Protein AF-A0A1A8PXM2-F1 (afdb_monomer_lite)

Secondary structure (DSSP, 8-state):
-EEETTEEEEEEEE----HHHHHHHHHTT---PPPPSS-TTTEEEEEEE-S--S-SSSSSS--GGGS-TT-SEEEE-S--S-EEEEEEPTTT--EEEE---SS--S-SGGGGSPPEEEEEEEETTEEEEEEEE-SSSPPEEEEEEEGGGGTTT--TTSTTHHHHHHHHHHHHHHHHHHHHHHHHHT-TTS-SS-EEEEEEE-TTTPPPP-HHHHHHTTTTT-S-GGGSEEEE-PPP------------GGGGSPP---------

Sequence (264 aa):
LMQKGSTKLALYGLGSIPDERLYRMFVNKQVTMLRPKEDQDGWFNLFAIHQNRSKHGPTNYIPEQFLDDFLDLVVWGHEHECLITPARNEQQLFYVTQPGSSVATSLSPGEATKKHIGLLKVKGRKMNMQKIPLKTVRQFFIQDVVLADYEDLFTPETPQVTKKMEDLCYAKVIEMLEEAEKERIGCPLTPEKPLVRLRVDYSGGFETFNTSRFSQKFVDCVANPKDIIHFLRKREYKDDIKDEVTIDYGKLIKPTAVGGLRVE

Foldseek 3Di:
DDDDDQAAEDEAEDDDDQQLVVLVCLLVVVDDDDADPPPRVQYAYEYEYAAAPDPPDPRRTDDPLSDALSHAEYEYENAQQAQQAWDADPPSRHTYGHQHDLEQPDLDPSNQHFHWDWDWDDDRRDIDIDTGTDQQYAHEEEDEAEVVVVVVPDAQPDVPVQVVVLVVLLVVQVVVLVVSVVVCVVRVNHDQAHHAAYEYAQPRNHDHDDLLVSLVVCVPRHPCSSHRYHYDYDDPDPPDDPPPPVPPCVVSDDDPPPPDDDDD

Radius of gyration: 24.58 Å; chains: 1; bounding box: 62×52×69 Å

pLDDT: mean 88.68, std 17.74, range [31.11, 98.56]

Structure (mmCIF, N/CA/C/O backbone):
data_AF-A0A1A8PXM2-F1
#
_entry.id   AF-A0A1A8PXM2-F1
#
loop_
_atom_site.group_PDB
_atom_site.id
_atom_site.type_symbol
_atom_site.label_atom_id
_atom_site.label_alt_id
_atom_site.label_comp_id
_atom_site.label_asym_id
_atom_site.label_entity_id
_atom_site.label_seq_id
_atom_site.pdbx_PDB_ins_code
_atom_site.Cartn_x
_atom_site.Cartn_y
_atom_site.Cartn_z
_atom_site.occupancy
_atom_site.B_iso_or_equiv
_atom_site.auth_seq_id
_atom_site.auth_comp_id
_atom_site.auth_asym_id
_atom_site.auth_atom_id
_atom_site.pdbx_PDB_model_num
ATOM 1 N N . LEU A 1 1 ? -20.592 -3.949 20.916 1.00 94.94 1 LEU A N 1
ATOM 2 C CA . LEU A 1 1 ? -19.817 -4.132 22.166 1.00 94.94 1 LEU A CA 1
ATOM 3 C C . LEU A 1 1 ? -19.497 -5.608 22.319 1.00 94.94 1 LEU A C 1
ATOM 5 O O . LEU A 1 1 ? -20.374 -6.420 22.055 1.00 94.94 1 LEU A O 1
ATOM 9 N N . MET A 1 2 ? -18.263 -5.955 22.675 1.00 96.50 2 MET A N 1
ATOM 10 C CA . MET A 1 2 ? -17.812 -7.344 22.808 1.00 96.50 2 MET A CA 1
ATOM 11 C C . MET A 1 2 ? -17.072 -7.530 24.132 1.00 96.50 2 MET A C 1
ATOM 13 O O . MET A 1 2 ? -16.383 -6.618 24.587 1.00 96.50 2 MET A O 1
ATOM 17 N N . GLN A 1 3 ? -17.181 -8.711 24.737 1.00 96.75 3 GLN A N 1
ATOM 18 C CA . GLN A 1 3 ? -16.478 -9.042 25.974 1.00 96.75 3 GLN A CA 1
ATOM 19 C C . GLN A 1 3 ? -15.927 -10.466 25.914 1.00 96.75 3 GLN A C 1
ATOM 21 O O . GLN A 1 3 ? -16.602 -11.389 25.462 1.00 96.75 3 GLN A O 1
ATOM 26 N N . LYS A 1 4 ? -14.695 -10.645 26.397 1.00 97.75 4 LYS A N 1
ATOM 27 C CA . LYS A 1 4 ? -14.068 -11.956 26.590 1.00 97.75 4 LYS A CA 1
ATOM 28 C C . LYS A 1 4 ? -13.353 -11.978 27.939 1.00 97.75 4 LYS A C 1
ATOM 30 O O . LYS A 1 4 ? -12.367 -11.267 28.139 1.00 97.75 4 LYS A O 1
ATOM 35 N N . GLY A 1 5 ? -13.852 -12.794 28.869 1.00 96.69 5 GLY A N 1
ATOM 36 C CA . GLY A 1 5 ? -13.407 -12.758 30.264 1.00 96.69 5 GLY A CA 1
ATOM 37 C C . GLY A 1 5 ? -13.615 -11.363 30.864 1.00 96.69 5 GLY A C 1
ATOM 38 O O . GLY A 1 5 ? -14.699 -10.792 30.755 1.00 96.69 5 GLY A O 1
ATOM 39 N N . SER A 1 6 ? -12.561 -10.788 31.442 1.00 95.62 6 SER A N 1
ATOM 40 C CA . SER A 1 6 ? -12.569 -9.419 31.978 1.00 95.62 6 SER A CA 1
ATOM 41 C C . SER A 1 6 ? -12.268 -8.327 30.942 1.00 95.62 6 SER A C 1
ATOM 43 O O . SER A 1 6 ? -12.317 -7.148 31.272 1.00 95.62 6 SER A O 1
ATOM 45 N N . THR A 1 7 ? -11.929 -8.683 29.697 1.00 97.50 7 THR A N 1
ATOM 46 C CA . THR A 1 7 ? -11.582 -7.704 28.654 1.00 97.50 7 THR A CA 1
ATOM 47 C C . THR A 1 7 ? -12.825 -7.271 27.887 1.00 97.50 7 THR A C 1
ATOM 49 O O . THR A 1 7 ? -13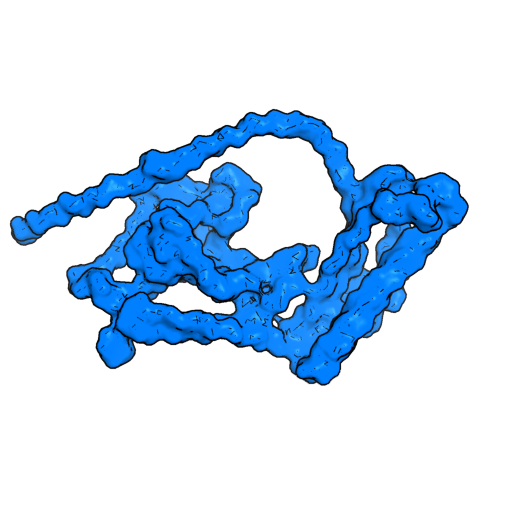.554 -8.119 27.367 1.00 97.50 7 THR A O 1
ATOM 52 N N . LYS A 1 8 ? -13.032 -5.955 27.785 1.00 97.62 8 LYS A N 1
ATOM 53 C CA . LYS A 1 8 ? -14.147 -5.317 27.080 1.00 97.62 8 LYS A CA 1
ATOM 54 C C . LYS A 1 8 ? -13.629 -4.565 25.852 1.00 97.62 8 LYS A C 1
ATOM 56 O O . LYS A 1 8 ? -12.639 -3.844 25.943 1.00 97.62 8 LYS A O 1
ATOM 61 N N . LEU A 1 9 ? -14.292 -4.726 24.710 1.00 97.88 9 LEU A N 1
ATOM 62 C CA . LEU A 1 9 ? -13.924 -4.100 23.438 1.00 97.88 9 LEU A CA 1
ATOM 63 C C . LEU A 1 9 ? -15.128 -3.374 22.824 1.00 97.88 9 LEU A C 1
ATOM 65 O O . LEU A 1 9 ? -16.186 -3.969 22.580 1.00 97.88 9 LEU A O 1
ATOM 69 N N . ALA A 1 10 ? -14.960 -2.077 22.580 1.00 97.94 10 ALA A N 1
ATOM 70 C CA . ALA A 1 10 ? -15.916 -1.234 21.882 1.00 97.94 10 ALA A CA 1
ATOM 71 C C . ALA A 1 10 ? -15.448 -1.078 20.434 1.00 97.94 10 ALA A C 1
ATOM 73 O O . ALA A 1 10 ? -14.444 -0.425 20.160 1.00 97.94 10 ALA A O 1
ATOM 74 N N . LEU A 1 11 ? -16.144 -1.759 19.522 1.00 98.00 11 LEU A N 1
ATOM 75 C CA . LEU A 1 11 ? -15.857 -1.721 18.093 1.00 98.00 11 LEU A CA 1
ATOM 76 C C . LEU A 1 11 ? -16.711 -0.639 17.441 1.00 98.00 11 LEU A C 1
ATOM 78 O O . LEU A 1 11 ? -17.939 -0.741 17.437 1.00 98.00 11 LEU A O 1
ATOM 82 N N . TYR A 1 12 ? -16.040 0.348 16.871 1.00 98.25 12 TYR A N 1
ATOM 83 C CA . TYR A 1 12 ? -16.609 1.402 16.049 1.00 98.25 12 TYR A CA 1
ATOM 84 C C . TYR A 1 12 ? -16.265 1.119 14.589 1.00 98.25 12 TYR A C 1
ATOM 86 O O . TYR A 1 12 ? -15.185 0.610 14.278 1.00 98.25 12 TYR A O 1
ATOM 94 N N . GLY A 1 13 ? -17.170 1.466 13.682 1.00 97.62 13 GLY A N 1
ATOM 95 C CA . GLY A 1 13 ? -16.966 1.269 12.254 1.00 97.62 13 GLY A CA 1
ATOM 96 C C . GLY A 1 13 ? -17.544 2.424 11.458 1.00 97.62 13 GLY A C 1
ATOM 97 O O . GLY A 1 13 ? -18.650 2.881 11.744 1.00 97.62 13 GLY A O 1
ATOM 98 N N . LEU A 1 14 ? -16.798 2.871 10.454 1.00 96.94 14 LEU A N 1
ATOM 99 C CA . LEU A 1 14 ? -17.261 3.812 9.446 1.00 96.94 14 LEU A CA 1
ATOM 100 C C . LEU A 1 14 ? -17.017 3.197 8.069 1.00 96.94 14 LEU A C 1
ATOM 102 O O . LEU A 1 14 ? -15.873 3.016 7.648 1.00 96.94 14 LEU A O 1
ATOM 106 N N . GLY A 1 15 ? -18.111 2.854 7.386 1.00 96.19 15 GLY A N 1
ATOM 107 C CA . GLY A 1 15 ? -18.055 2.419 5.993 1.00 96.19 15 GLY A CA 1
ATOM 108 C C . GLY A 1 15 ? -17.491 3.512 5.084 1.00 96.19 15 GLY A C 1
ATOM 109 O O . GLY A 1 15 ? -17.361 4.668 5.489 1.00 96.19 15 GLY A O 1
ATOM 110 N N . SER A 1 16 ? -17.164 3.153 3.843 1.00 96.38 16 SER A N 1
ATOM 111 C CA . SER A 1 16 ? -16.702 4.150 2.879 1.00 96.38 16 SER A CA 1
ATOM 112 C C . SER A 1 16 ? -17.800 5.186 2.604 1.00 96.38 16 SER A C 1
ATOM 114 O O . SER A 1 16 ? -18.972 4.868 2.404 1.00 96.38 16 SER A O 1
ATOM 116 N N . ILE A 1 17 ? -17.387 6.443 2.637 1.00 96.81 17 ILE A N 1
ATOM 117 C CA . ILE A 1 17 ? -18.146 7.664 2.371 1.00 96.81 17 ILE A CA 1
ATOM 118 C C . ILE A 1 17 ? -17.226 8.507 1.485 1.00 96.81 17 ILE A C 1
ATOM 120 O O . ILE A 1 17 ? -16.026 8.486 1.739 1.00 96.81 17 ILE A O 1
ATOM 124 N N . PRO A 1 18 ? -17.735 9.253 0.491 1.00 96.81 18 PRO A N 1
ATOM 125 C CA . PRO A 1 18 ? -16.900 10.177 -0.273 1.00 96.81 18 PRO A CA 1
ATOM 126 C C . PRO A 1 18 ? -16.122 11.129 0.649 1.00 96.81 18 PRO A C 1
ATOM 128 O O . PRO A 1 18 ? -16.739 11.815 1.473 1.00 96.81 18 PRO A O 1
ATOM 131 N N . ASP A 1 19 ? -14.797 11.184 0.502 1.00 96.06 19 ASP A N 1
ATOM 132 C CA . ASP A 1 19 ? -13.900 11.839 1.461 1.00 96.06 19 ASP A CA 1
ATOM 133 C C . ASP A 1 19 ? -14.242 13.318 1.660 1.00 96.06 19 ASP A C 1
ATOM 135 O O . ASP A 1 19 ? -14.388 13.771 2.792 1.00 96.06 19 ASP A O 1
ATOM 139 N N . GLU A 1 20 ? -14.506 14.058 0.577 1.00 94.94 20 GLU A N 1
ATOM 140 C CA . GLU A 1 20 ? -14.890 15.477 0.646 1.00 94.94 20 GLU A CA 1
ATOM 141 C C . GLU A 1 20 ? -16.149 15.710 1.494 1.00 94.94 20 GLU A C 1
ATOM 143 O O . GLU A 1 20 ? -16.259 16.689 2.242 1.00 94.94 20 GLU A O 1
ATOM 148 N N . ARG A 1 21 ? -17.119 14.790 1.404 1.00 96.06 21 ARG A N 1
ATOM 149 C CA . ARG A 1 21 ? -18.348 14.860 2.197 1.00 96.06 21 ARG A CA 1
ATOM 150 C C . ARG A 1 21 ? -18.037 14.626 3.668 1.00 96.06 21 ARG A C 1
ATOM 152 O O . ARG A 1 21 ? -18.544 15.373 4.505 1.00 96.06 21 ARG A O 1
ATOM 159 N N . LEU A 1 22 ? -17.249 13.598 3.973 1.00 96.50 22 LEU A N 1
ATOM 160 C CA . LEU A 1 22 ? -16.904 13.254 5.347 1.00 96.50 22 LEU A CA 1
ATOM 161 C C . LEU A 1 22 ? -16.025 14.336 5.989 1.00 96.50 22 LEU A C 1
ATOM 163 O O . LEU A 1 22 ? -16.301 14.746 7.115 1.00 96.50 22 LEU A O 1
ATOM 167 N N . TYR A 1 23 ? -15.055 14.876 5.251 1.00 95.88 23 TYR A N 1
ATOM 168 C CA . TYR A 1 23 ? -14.234 16.012 5.666 1.00 95.88 23 TYR A CA 1
ATOM 169 C C . TYR A 1 23 ? -15.111 17.195 6.086 1.00 95.88 23 TYR A C 1
ATOM 171 O O . TYR A 1 23 ? -14.989 17.709 7.198 1.00 95.88 23 TYR A O 1
ATOM 179 N N . ARG A 1 24 ? -16.077 17.579 5.238 1.00 96.06 24 ARG A N 1
ATOM 180 C CA . ARG A 1 24 ? -17.027 18.657 5.549 1.00 96.06 24 ARG A CA 1
ATOM 181 C C . ARG A 1 24 ? -17.877 18.349 6.784 1.00 96.06 24 ARG A C 1
ATOM 183 O O . ARG A 1 24 ? -18.139 19.252 7.573 1.00 96.06 24 ARG A O 1
ATOM 190 N N . MET A 1 25 ? -18.308 17.101 6.971 1.00 96.06 25 MET A N 1
ATOM 191 C CA . MET A 1 25 ? -19.070 16.703 8.160 1.00 96.06 25 MET A CA 1
ATOM 192 C C . MET A 1 25 ? -18.240 16.827 9.446 1.00 96.06 25 MET A C 1
ATOM 194 O O . MET A 1 25 ? -18.777 17.273 10.460 1.00 96.06 25 MET A O 1
ATOM 198 N N . PHE A 1 26 ? -16.948 16.485 9.412 1.00 95.19 26 PHE A N 1
ATOM 199 C CA . PHE A 1 26 ? -16.043 16.690 10.546 1.00 95.19 26 PHE A CA 1
ATOM 200 C C . PHE A 1 26 ? -15.844 18.176 10.855 1.00 95.19 26 PHE A C 1
ATOM 202 O O . PHE A 1 26 ? -16.040 18.587 11.999 1.00 95.19 26 PHE A O 1
ATOM 209 N N . VAL A 1 27 ? -15.551 18.996 9.837 1.00 94.44 27 VAL A N 1
ATOM 210 C CA . VAL A 1 27 ? -15.393 20.456 9.991 1.00 94.44 27 VAL A CA 1
ATOM 211 C C . VAL A 1 27 ? -16.658 21.095 10.574 1.00 94.44 27 VAL A C 1
ATOM 213 O O . VAL A 1 27 ? -16.581 21.899 11.501 1.00 94.44 27 VAL A O 1
ATOM 216 N N . ASN A 1 28 ? -17.834 20.677 10.099 1.00 95.50 28 ASN A N 1
ATOM 217 C CA . ASN A 1 28 ? -19.128 21.171 10.574 1.00 95.50 28 ASN A CA 1
ATOM 218 C C . ASN A 1 28 ? -19.582 20.547 11.909 1.00 95.50 28 ASN A C 1
ATOM 220 O O . ASN A 1 28 ? -20.711 20.794 12.334 1.00 95.50 28 ASN A O 1
ATOM 224 N N . LYS A 1 29 ? -18.746 19.728 12.566 1.00 92.88 29 LYS A N 1
ATOM 225 C CA . LYS A 1 29 ? -19.049 19.043 13.838 1.00 92.88 29 LYS A CA 1
ATOM 226 C C . LYS A 1 29 ? -20.317 18.176 13.792 1.00 92.88 29 LYS A C 1
ATOM 228 O O . LYS A 1 29 ? -21.022 18.032 14.786 1.00 92.88 29 LYS A O 1
ATOM 233 N N . GLN A 1 30 ? -20.597 17.580 12.635 1.00 94.69 30 GLN A N 1
ATOM 234 C CA . GLN A 1 30 ? -21.751 16.701 12.405 1.00 94.69 30 GLN A CA 1
ATOM 235 C C . GLN A 1 30 ? -21.442 15.221 12.670 1.00 94.69 30 GLN A C 1
ATOM 237 O O . GLN A 1 30 ? -22.331 14.380 12.558 1.00 94.69 30 GLN A O 1
ATOM 242 N N . VAL A 1 31 ? -20.190 14.892 13.000 1.00 94.75 31 VAL A N 1
ATOM 243 C CA . VAL A 1 31 ? -19.756 13.535 13.344 1.00 94.75 31 VAL A CA 1
ATOM 244 C C . VAL A 1 31 ? -19.567 13.443 14.854 1.00 94.75 31 VAL A C 1
ATOM 246 O O . VAL A 1 31 ? -18.773 14.181 15.437 1.00 94.75 31 VAL A O 1
ATOM 249 N N . THR A 1 32 ? -20.296 12.530 15.492 1.00 94.44 32 THR A N 1
ATOM 250 C CA . THR A 1 32 ? -20.188 12.249 16.927 1.00 94.44 32 THR A CA 1
ATOM 251 C C . THR A 1 32 ? -20.110 10.744 17.159 1.00 94.44 32 THR A C 1
ATOM 253 O O . THR A 1 32 ? -20.882 9.972 16.590 1.00 94.44 32 THR A O 1
ATOM 256 N N . MET A 1 33 ? -19.162 10.311 17.993 1.00 94.81 33 MET A N 1
ATOM 257 C CA . MET A 1 33 ? -19.027 8.908 18.379 1.00 94.81 33 MET A CA 1
ATOM 258 C C . MET A 1 33 ? -19.738 8.665 19.714 1.00 94.81 33 MET A C 1
ATOM 260 O O . MET A 1 33 ? -19.392 9.252 20.738 1.00 94.81 33 MET A O 1
ATOM 264 N N . LEU A 1 34 ? -20.757 7.802 19.709 1.00 94.50 34 LEU A N 1
ATOM 265 C CA . LEU A 1 34 ? -21.505 7.453 20.918 1.00 94.50 34 LEU A CA 1
ATOM 266 C C . LEU A 1 34 ? -20.702 6.473 21.776 1.00 94.50 34 LEU A C 1
ATOM 268 O O . LEU A 1 34 ? -20.439 5.349 21.352 1.00 94.50 34 LEU A O 1
ATOM 272 N N . ARG A 1 35 ? -20.353 6.876 22.999 1.00 94.38 35 ARG A N 1
ATOM 273 C CA . ARG A 1 35 ? -19.635 6.021 23.954 1.00 94.38 35 ARG A CA 1
ATOM 274 C C . ARG A 1 35 ? -20.603 5.121 24.739 1.00 94.38 35 ARG A C 1
ATOM 276 O O . ARG A 1 35 ? -21.759 5.503 24.945 1.00 94.38 35 ARG A O 1
ATOM 283 N N . PRO A 1 36 ? -20.158 3.939 25.208 1.00 92.06 36 PRO A N 1
ATOM 284 C CA . PRO A 1 36 ? -20.938 3.106 26.120 1.00 92.06 36 PRO A CA 1
ATOM 285 C C . PRO A 1 36 ? -21.396 3.897 27.352 1.00 92.06 36 PRO A C 1
ATOM 287 O O . PRO A 1 36 ? -20.646 4.712 27.881 1.00 92.06 36 PRO A O 1
ATOM 290 N N . LYS A 1 37 ? -22.622 3.656 27.827 1.00 89.69 37 LYS A N 1
ATOM 291 C CA . LYS A 1 37 ? -23.141 4.340 29.026 1.00 89.69 37 LYS A CA 1
ATOM 292 C C . LYS A 1 37 ? -22.415 3.901 30.299 1.00 89.69 37 LYS A C 1
ATOM 294 O O . LYS A 1 37 ? -22.177 4.716 31.180 1.00 89.69 37 LYS A O 1
ATOM 299 N N . GLU A 1 38 ? -22.056 2.624 30.373 1.00 88.94 38 GLU A N 1
ATOM 300 C CA . GLU A 1 38 ? -21.428 2.006 31.539 1.00 88.94 38 GLU A CA 1
ATOM 301 C C . GLU A 1 38 ? -19.925 1.813 31.332 1.00 88.94 38 GLU A C 1
ATOM 303 O O . GLU A 1 38 ? -19.488 1.386 30.257 1.00 88.94 38 GLU A O 1
ATOM 308 N N . ASP A 1 39 ? -19.154 2.056 32.398 1.00 83.12 39 ASP A N 1
ATOM 309 C CA . ASP A 1 39 ? -17.723 1.737 32.490 1.00 83.12 39 ASP A CA 1
ATOM 310 C C . ASP A 1 39 ? -16.905 2.271 31.301 1.00 83.12 39 ASP A C 1
ATOM 312 O O . ASP A 1 39 ? -16.146 1.541 30.667 1.00 83.12 39 ASP A O 1
ATOM 316 N N . GLN A 1 40 ? -17.099 3.553 30.967 1.00 83.06 40 GLN A N 1
ATOM 317 C CA . GLN A 1 40 ? -16.517 4.202 29.784 1.00 83.06 40 GLN A CA 1
ATOM 318 C C . GLN A 1 40 ? -14.997 4.035 29.662 1.00 83.06 40 GLN A C 1
ATOM 320 O O . GLN A 1 40 ? -14.487 3.970 28.542 1.00 83.06 40 GLN A O 1
ATOM 325 N N . ASP A 1 41 ? -14.297 3.943 30.791 1.00 88.06 41 ASP A N 1
ATOM 326 C CA . ASP A 1 41 ? -12.840 3.828 30.855 1.00 88.06 41 ASP A CA 1
ATOM 327 C C . ASP A 1 41 ? -12.338 2.381 30.893 1.00 88.06 41 ASP A C 1
ATOM 329 O O . ASP A 1 41 ? -11.126 2.165 30.829 1.00 88.06 41 ASP A O 1
ATOM 333 N N . GLY A 1 42 ? -13.234 1.394 30.985 1.00 93.12 42 GLY A N 1
ATOM 334 C CA . GLY A 1 42 ? -12.914 -0.035 30.961 1.00 93.12 42 GLY A CA 1
ATOM 335 C C . GLY A 1 42 ? -12.875 -0.645 29.555 1.00 93.12 42 GLY A C 1
ATOM 336 O O . GLY A 1 42 ? -12.367 -1.755 29.377 1.00 93.12 42 GLY A O 1
ATOM 337 N N . TRP A 1 43 ? -13.385 0.066 28.545 1.00 97.06 43 TRP A N 1
ATOM 338 C CA . TRP A 1 43 ? -13.427 -0.400 27.157 1.00 97.06 43 TRP A CA 1
ATOM 339 C C . TRP A 1 43 ? -12.119 -0.116 26.419 1.00 97.06 43 TRP A C 1
ATOM 341 O O . TRP A 1 43 ? -11.592 0.991 26.480 1.00 97.06 43 TRP A O 1
ATOM 351 N N . PHE A 1 44 ? -11.632 -1.105 25.668 1.00 98.06 44 PHE A N 1
ATOM 352 C CA . PHE A 1 44 ? -10.681 -0.875 24.583 1.00 98.06 44 PHE A CA 1
ATOM 353 C C . PHE A 1 44 ? -11.442 -0.415 23.334 1.00 98.06 44 PHE A C 1
ATOM 355 O O . PHE A 1 44 ? -12.272 -1.164 22.804 1.00 98.06 44 PHE A O 1
ATOM 362 N N . ASN A 1 45 ? -11.178 0.803 22.876 1.00 98.12 45 ASN A N 1
ATOM 363 C CA . ASN A 1 45 ? -11.876 1.456 21.777 1.00 98.12 45 ASN A CA 1
ATOM 364 C C . ASN A 1 45 ? -11.125 1.216 20.464 1.00 98.12 45 ASN A C 1
ATOM 366 O O . ASN A 1 45 ? -10.068 1.801 20.216 1.00 98.12 45 ASN A O 1
ATOM 370 N N . LEU A 1 46 ? -11.683 0.345 19.622 1.00 98.38 46 LEU A N 1
ATOM 371 C CA . LEU A 1 46 ? -11.160 0.046 18.292 1.00 98.38 46 LEU A CA 1
ATOM 372 C C . LEU A 1 46 ? -12.056 0.697 17.247 1.00 98.38 46 LEU A C 1
ATOM 374 O O . LEU A 1 46 ? -13.255 0.424 17.219 1.00 98.38 46 LEU A O 1
ATOM 378 N N . PHE A 1 47 ? -11.478 1.494 16.357 1.00 98.56 47 PHE A N 1
ATOM 379 C CA . PHE A 1 47 ? -12.198 2.102 15.245 1.00 98.56 47 PHE A CA 1
ATOM 380 C C . PHE A 1 47 ? -11.692 1.580 13.904 1.00 98.56 47 PHE A C 1
ATOM 382 O O . PHE A 1 47 ? -10.494 1.595 13.651 1.00 98.56 47 PHE A O 1
ATOM 389 N N . ALA A 1 48 ? -12.592 1.117 13.040 1.00 98.44 48 ALA A N 1
ATOM 390 C CA . ALA A 1 48 ? -12.272 0.733 11.670 1.00 98.44 48 ALA A CA 1
ATOM 391 C C . ALA A 1 48 ? -12.837 1.765 10.684 1.00 98.44 48 ALA A C 1
ATOM 393 O O . ALA A 1 48 ? -14.039 2.042 10.701 1.00 98.44 48 ALA A O 1
ATOM 394 N N . ILE A 1 49 ? -11.980 2.307 9.817 1.00 98.19 49 ILE A N 1
ATOM 395 C CA . ILE A 1 49 ? -12.331 3.343 8.838 1.00 98.19 49 ILE A CA 1
ATOM 396 C C . ILE A 1 49 ? -11.781 3.000 7.451 1.00 98.19 49 ILE A C 1
ATOM 398 O O . ILE A 1 49 ? -10.697 2.432 7.318 1.00 98.19 49 ILE A O 1
ATOM 402 N N . HIS A 1 50 ? -12.530 3.350 6.406 1.00 98.00 50 HIS A N 1
ATOM 403 C CA . HIS A 1 50 ? -12.149 3.128 5.011 1.00 98.00 50 HIS A CA 1
ATOM 404 C C . HIS A 1 50 ? -12.234 4.446 4.220 1.00 98.00 50 HIS A C 1
ATOM 406 O O . HIS A 1 50 ? -13.249 4.719 3.579 1.00 98.00 50 HIS A O 1
ATOM 412 N N . GLN A 1 51 ? -11.195 5.281 4.344 1.00 97.12 51 GLN A N 1
ATOM 413 C CA . GLN A 1 51 ? -11.072 6.634 3.772 1.00 97.12 51 GLN A CA 1
ATOM 414 C C . GLN A 1 51 ? -9.634 6.904 3.308 1.00 97.12 51 GLN A C 1
ATOM 416 O O . GLN A 1 51 ? -8.714 6.273 3.833 1.00 97.12 51 GLN A O 1
ATOM 421 N N . ASN A 1 52 ? -9.424 7.877 2.423 1.00 96.50 52 ASN A N 1
ATOM 422 C CA . ASN A 1 52 ? -8.092 8.367 2.062 1.00 96.50 52 ASN A CA 1
ATOM 423 C C . ASN A 1 52 ? -7.354 8.880 3.309 1.00 96.50 52 ASN A C 1
ATOM 425 O O . ASN A 1 52 ? -7.874 9.699 4.076 1.00 96.50 52 ASN A O 1
ATOM 429 N N . ARG A 1 53 ? -6.128 8.396 3.511 1.00 94.75 53 ARG A N 1
ATOM 430 C CA . ARG A 1 53 ? -5.214 8.856 4.563 1.00 94.75 53 ARG A CA 1
ATOM 431 C C . ARG A 1 53 ? -4.219 9.868 4.010 1.00 94.75 53 ARG A C 1
ATOM 433 O O . ARG A 1 53 ? -3.930 10.864 4.672 1.00 94.75 53 ARG A O 1
ATOM 440 N N . SER A 1 54 ? -3.693 9.621 2.809 1.00 89.44 54 SER A N 1
ATOM 441 C CA . SER A 1 54 ? -2.776 10.540 2.134 1.00 89.44 54 SER A CA 1
ATOM 442 C C . SER A 1 54 ? -3.500 11.734 1.529 1.00 89.44 54 SER A C 1
ATOM 444 O O . SER A 1 54 ? -4.633 11.646 1.063 1.00 89.44 54 SER A O 1
ATOM 446 N N . LYS A 1 55 ? -2.810 12.875 1.496 1.00 89.12 55 LYS A N 1
ATOM 447 C CA . LYS A 1 55 ? -3.342 14.119 0.941 1.00 89.12 55 LYS A CA 1
ATOM 448 C C . LYS A 1 55 ? -3.396 14.046 -0.592 1.00 89.12 55 LYS A C 1
ATOM 450 O O . LYS A 1 55 ? -2.401 14.312 -1.257 1.00 89.12 55 LYS A O 1
ATOM 455 N N . HIS A 1 56 ? -4.570 13.745 -1.147 1.00 78.12 56 HIS A N 1
ATOM 456 C CA . HIS A 1 56 ? -4.834 13.796 -2.597 1.00 78.12 56 HIS A CA 1
ATOM 457 C C . HIS A 1 56 ? -5.424 15.135 -3.072 1.00 78.12 56 HIS A C 1
ATOM 459 O O . HIS A 1 56 ? -5.634 15.345 -4.263 1.00 78.12 56 HIS A O 1
ATOM 465 N N . GLY A 1 57 ? -5.691 16.049 -2.142 1.00 84.38 57 GLY A N 1
ATOM 466 C CA . GLY A 1 57 ? -6.222 17.387 -2.378 1.00 84.38 57 GLY A CA 1
ATOM 467 C C . GLY A 1 57 ? -6.436 18.110 -1.045 1.00 84.38 57 GLY A C 1
ATOM 468 O O . GLY A 1 57 ? -6.080 17.565 0.003 1.00 84.38 57 GLY A O 1
ATOM 469 N N . PRO A 1 58 ? -7.024 19.316 -1.038 1.00 84.50 58 PRO A N 1
ATOM 470 C CA . PRO A 1 58 ? -7.291 20.048 0.202 1.00 84.50 58 PRO A CA 1
ATOM 471 C C . PRO A 1 58 ? -8.246 19.309 1.153 1.00 84.50 58 PRO A C 1
ATOM 473 O O . PRO A 1 58 ? -8.049 19.349 2.362 1.00 84.50 58 PRO A O 1
ATOM 476 N N . THR A 1 59 ? -9.251 18.618 0.605 1.00 90.88 59 THR A N 1
ATOM 477 C CA . THR A 1 59 ? -10.332 17.959 1.365 1.00 90.88 59 THR A CA 1
ATOM 478 C C . THR A 1 59 ? -10.544 16.491 0.990 1.00 90.88 59 THR A C 1
ATOM 480 O O . THR A 1 59 ? -11.469 15.860 1.489 1.00 90.88 59 THR A O 1
ATOM 483 N N . ASN A 1 60 ? -9.721 15.942 0.092 1.00 93.44 60 ASN A N 1
ATOM 484 C CA . ASN A 1 60 ? -9.858 14.573 -0.415 1.00 93.44 60 ASN A CA 1
ATOM 485 C C . ASN A 1 60 ? -9.033 13.568 0.411 1.00 93.44 60 ASN A C 1
ATOM 487 O O . ASN A 1 60 ? -8.225 12.819 -0.132 1.00 93.44 60 ASN A O 1
ATOM 491 N N . TYR A 1 61 ? -9.150 13.662 1.735 1.00 95.62 61 TYR A N 1
ATOM 492 C CA . TYR A 1 61 ? -8.535 12.786 2.735 1.00 95.62 61 TYR A CA 1
ATOM 493 C C . TYR A 1 61 ? -9.112 13.101 4.111 1.00 95.62 61 TYR A C 1
ATOM 495 O O . TYR A 1 61 ? -9.700 14.165 4.293 1.00 95.62 61 TYR A O 1
ATOM 503 N N . ILE A 1 62 ? -8.915 12.225 5.093 1.00 96.31 62 ILE A N 1
ATOM 504 C CA . ILE A 1 62 ? -9.298 12.485 6.484 1.00 96.31 62 ILE A CA 1
ATOM 505 C C . ILE A 1 62 ? -8.038 12.634 7.345 1.00 96.31 62 ILE A C 1
ATOM 507 O O . ILE A 1 62 ? -7.322 11.652 7.546 1.00 96.31 62 ILE A O 1
ATOM 511 N N . PRO A 1 63 ? -7.758 13.836 7.884 1.00 94.75 63 PRO A N 1
ATOM 512 C CA . PRO A 1 63 ? -6.696 14.023 8.863 1.00 94.75 63 PRO A CA 1
ATOM 513 C C . PRO A 1 63 ? -6.943 13.171 10.111 1.00 94.75 63 PRO A C 1
ATOM 515 O O . PRO A 1 63 ? -8.056 13.136 10.638 1.00 94.75 63 PRO A O 1
ATOM 518 N N . GLU A 1 64 ? -5.897 12.540 10.644 1.00 94.88 64 GLU A N 1
ATOM 519 C CA . GLU A 1 64 ? -5.994 11.756 11.884 1.00 94.88 64 GLU A CA 1
ATOM 520 C C . GLU A 1 64 ? -6.493 12.612 13.065 1.00 94.88 64 GLU A C 1
ATOM 522 O O . GLU A 1 64 ? -7.181 12.110 13.949 1.00 94.88 64 GLU A O 1
ATOM 527 N N . GLN A 1 65 ? -6.230 13.924 13.038 1.00 93.31 65 GLN A N 1
ATOM 528 C CA . GLN A 1 65 ? -6.674 14.902 14.037 1.00 93.31 65 GLN A CA 1
ATOM 529 C C . GLN A 1 65 ? -8.194 15.051 14.141 1.00 93.31 65 GLN A C 1
ATOM 531 O O . GLN A 1 65 ? -8.671 15.587 15.137 1.00 93.31 65 GLN A O 1
ATOM 536 N N . PHE A 1 66 ? -8.947 14.643 13.117 1.00 93.88 66 PHE A N 1
ATOM 537 C CA . PHE A 1 66 ? -10.409 14.717 13.138 1.00 93.88 66 PHE A CA 1
ATOM 538 C C . PHE A 1 66 ? -11.039 13.607 13.979 1.00 93.88 66 PHE A C 1
ATOM 540 O O . PHE A 1 66 ? -12.201 13.723 14.372 1.00 93.88 66 PHE A O 1
ATOM 547 N N . LEU A 1 67 ? -10.296 12.529 14.230 1.00 95.50 67 LEU A N 1
ATOM 548 C CA . LEU A 1 67 ? -10.766 11.406 15.024 1.00 95.50 67 LEU A CA 1
ATOM 549 C C . LEU A 1 67 ? -10.672 11.741 16.514 1.00 95.50 67 LEU A C 1
ATOM 551 O O . LEU A 1 67 ? -9.759 12.441 16.943 1.00 95.50 67 LEU A O 1
ATOM 555 N N . ASP A 1 68 ? -11.627 11.237 17.292 1.00 94.62 68 ASP A N 1
ATOM 556 C CA . ASP A 1 68 ? -11.682 11.508 18.727 1.00 94.62 68 ASP A CA 1
ATOM 557 C C . ASP A 1 68 ? -10.523 10.823 19.485 1.00 94.62 68 ASP A C 1
ATOM 559 O O . ASP A 1 68 ? -10.183 9.667 19.221 1.00 94.62 68 ASP A O 1
ATOM 563 N N . ASP A 1 69 ? -9.960 11.523 20.472 1.00 94.44 69 ASP A N 1
ATOM 564 C CA . ASP A 1 69 ? -8.807 11.104 21.291 1.00 94.44 69 ASP A CA 1
ATOM 565 C C . ASP A 1 69 ? -9.063 9.884 22.193 1.00 94.44 69 ASP A C 1
ATOM 567 O O . ASP A 1 69 ? -8.124 9.209 22.611 1.00 94.44 69 ASP A O 1
ATOM 571 N N . PHE A 1 70 ? -10.326 9.563 22.498 1.00 95.19 70 PHE A N 1
ATOM 572 C CA . PHE A 1 70 ? -10.671 8.425 23.364 1.00 95.19 70 PHE A CA 1
ATOM 573 C C . PHE A 1 70 ? -10.407 7.056 22.711 1.00 95.19 70 PHE A C 1
ATOM 575 O O . PHE A 1 70 ? -10.505 6.019 23.381 1.00 95.19 70 PHE A O 1
ATOM 582 N N . LEU A 1 71 ? -10.143 7.031 21.403 1.00 97.31 71 LEU A N 1
ATOM 583 C CA . LEU A 1 71 ? -9.811 5.817 20.668 1.00 97.31 71 LEU A CA 1
ATOM 584 C C . LEU A 1 71 ? -8.473 5.247 21.160 1.00 97.31 71 LEU A C 1
ATOM 586 O O . LEU A 1 71 ? -7.555 5.983 21.496 1.00 97.31 71 LEU A O 1
ATOM 590 N N . ASP A 1 72 ? -8.336 3.921 21.188 1.00 97.62 72 ASP A N 1
ATOM 591 C CA . ASP A 1 72 ? -7.064 3.278 21.541 1.00 97.62 72 ASP A CA 1
ATOM 592 C C . ASP A 1 72 ? -6.327 2.786 20.274 1.00 97.62 72 ASP A C 1
ATOM 594 O O . ASP A 1 72 ? -5.099 2.878 20.177 1.00 97.62 72 ASP A O 1
ATOM 598 N N . LEU A 1 73 ? -7.070 2.275 19.280 1.00 98.44 73 LEU A N 1
ATOM 599 C CA . LEU A 1 73 ? -6.535 1.783 18.004 1.00 98.44 73 LEU A CA 1
ATOM 600 C C . LEU A 1 73 ? -7.473 2.108 16.832 1.00 98.44 73 LEU A C 1
ATOM 602 O O . LEU A 1 73 ? -8.653 1.758 16.857 1.00 98.44 73 LEU A O 1
ATOM 606 N N . VAL A 1 74 ? -6.916 2.675 15.765 1.00 98.44 74 VAL A N 1
ATOM 607 C CA . VAL A 1 74 ? -7.586 2.931 14.487 1.00 98.44 74 VAL A CA 1
ATOM 608 C C . VAL A 1 74 ? -7.030 1.990 13.418 1.00 98.44 74 VAL A C 1
ATOM 610 O O . VAL A 1 74 ? -5.829 1.969 13.156 1.00 98.44 74 VAL A O 1
ATOM 613 N N . VAL A 1 75 ? -7.905 1.209 12.791 1.00 98.44 75 VAL A N 1
ATOM 614 C CA . VAL A 1 75 ? -7.606 0.367 11.631 1.00 98.44 75 VAL A CA 1
ATOM 615 C C . VAL A 1 75 ? -8.008 1.129 10.372 1.00 98.44 75 VAL A C 1
ATOM 617 O O . VAL A 1 75 ? -9.197 1.311 10.104 1.00 98.44 75 VAL A O 1
ATOM 620 N N . TRP A 1 76 ? -7.012 1.568 9.606 1.00 98.25 76 TRP A N 1
ATOM 621 C CA . TRP A 1 76 ? -7.188 2.334 8.375 1.00 98.25 76 TRP A CA 1
ATOM 622 C C . TRP A 1 76 ? -7.136 1.402 7.162 1.00 98.25 76 TRP A C 1
ATOM 624 O O . TRP A 1 76 ? -6.095 0.825 6.855 1.00 98.25 76 TRP A O 1
ATOM 634 N N . GLY A 1 77 ? -8.280 1.198 6.509 1.00 97.12 77 GLY A N 1
ATOM 635 C CA . GLY A 1 77 ? -8.471 0.096 5.561 1.00 97.12 77 GLY A CA 1
ATOM 636 C C . GLY A 1 77 ? -8.493 0.460 4.076 1.00 97.12 77 GLY A C 1
ATOM 637 O O . GLY A 1 77 ? -8.605 -0.455 3.269 1.00 97.12 77 GLY A O 1
ATOM 638 N N . HIS A 1 78 ? -8.454 1.744 3.709 1.00 96.81 78 HIS A N 1
ATOM 639 C CA . HIS A 1 78 ? -8.532 2.162 2.301 1.00 96.81 78 HIS A CA 1
ATOM 640 C C . HIS A 1 78 ? -7.188 2.101 1.579 1.00 96.81 78 HIS A C 1
ATOM 642 O O . HIS A 1 78 ? -7.116 1.689 0.430 1.00 96.81 78 HIS A O 1
ATOM 648 N N . GLU A 1 79 ? -6.117 2.494 2.263 1.00 96.06 79 GLU A N 1
ATOM 649 C CA . GLU A 1 79 ? -4.783 2.542 1.680 1.00 96.06 79 GLU A CA 1
ATOM 650 C C . GLU A 1 79 ? -4.227 1.132 1.454 1.00 96.06 79 GLU A C 1
ATOM 652 O O . GLU A 1 79 ? -4.233 0.284 2.351 1.00 96.06 79 GLU A O 1
ATOM 657 N N . HIS A 1 80 ? -3.714 0.877 0.250 1.00 97.50 80 HIS A N 1
ATOM 658 C CA . HIS A 1 80 ? -3.226 -0.449 -0.148 1.00 97.50 80 HIS A CA 1
ATOM 659 C C . HIS A 1 80 ? -1.774 -0.724 0.260 1.00 97.50 80 HIS A C 1
ATOM 661 O O . HIS A 1 80 ? -1.345 -1.886 0.272 1.00 97.50 80 HIS A O 1
ATOM 667 N N . GLU A 1 81 ? -1.016 0.320 0.600 1.00 97.38 81 GLU A N 1
ATOM 668 C CA . GLU A 1 81 ? 0.329 0.189 1.152 1.00 97.38 81 GLU A CA 1
ATOM 669 C C . GLU A 1 81 ? 0.281 -0.486 2.528 1.00 97.38 81 GLU A C 1
ATOM 671 O O . GLU A 1 81 ? -0.504 -0.110 3.400 1.00 97.38 81 GLU A O 1
ATOM 676 N N . CYS A 1 82 ? 1.125 -1.498 2.733 1.00 97.94 82 CYS A N 1
ATOM 677 C CA . CYS A 1 82 ? 1.138 -2.279 3.963 1.00 97.94 82 CYS A CA 1
ATOM 678 C C . CYS A 1 82 ? 2.000 -1.601 5.044 1.00 97.94 82 CYS A C 1
ATOM 680 O O . CYS A 1 82 ? 3.183 -1.909 5.203 1.00 97.94 82 CYS A O 1
ATOM 682 N N . LEU A 1 83 ? 1.378 -0.750 5.861 1.00 97.19 83 LEU A N 1
ATOM 683 C CA . LEU A 1 83 ? 1.956 -0.129 7.061 1.00 97.19 83 LEU A CA 1
ATOM 684 C C . LEU A 1 83 ? 1.311 -0.719 8.328 1.00 97.19 83 LEU A C 1
ATOM 686 O O . LEU A 1 83 ? 0.690 -0.039 9.147 1.00 97.19 83 LEU A O 1
ATOM 690 N N . ILE A 1 84 ? 1.415 -2.043 8.461 1.00 97.31 84 ILE A N 1
ATOM 691 C CA . ILE A 1 84 ? 0.643 -2.814 9.445 1.00 97.31 84 ILE A CA 1
ATOM 692 C C . ILE A 1 84 ? 1.103 -2.623 10.895 1.00 97.31 84 ILE A C 1
ATOM 694 O O . ILE A 1 84 ? 0.323 -2.815 11.831 1.00 97.31 84 ILE A O 1
ATOM 698 N N . THR A 1 85 ? 2.371 -2.269 11.103 1.00 97.31 85 THR A N 1
ATOM 699 C CA . THR A 1 85 ? 2.906 -2.002 12.440 1.00 97.31 85 THR A CA 1
ATOM 700 C C . THR A 1 85 ? 2.210 -0.764 13.010 1.00 97.31 85 THR A C 1
ATOM 702 O O . THR A 1 85 ? 2.293 0.287 12.378 1.00 97.31 85 THR A O 1
ATOM 705 N N . PRO A 1 86 ? 1.546 -0.848 14.179 1.00 97.00 86 PRO A N 1
ATOM 706 C CA . PRO A 1 86 ? 0.844 0.299 14.735 1.00 97.00 86 PRO A CA 1
ATOM 707 C C . PRO A 1 86 ? 1.796 1.473 15.001 1.00 97.00 86 PRO A C 1
ATOM 709 O O . PRO A 1 86 ? 2.770 1.324 15.740 1.00 97.00 86 PRO A O 1
ATOM 712 N N . ALA A 1 87 ? 1.494 2.632 14.423 1.00 96.25 87 ALA A N 1
ATOM 713 C CA . ALA A 1 87 ? 2.204 3.885 14.645 1.00 96.25 87 ALA A CA 1
ATOM 714 C C . ALA A 1 87 ? 1.388 4.767 15.592 1.00 96.25 87 ALA A C 1
ATOM 716 O O . ALA A 1 87 ? 0.171 4.869 15.450 1.00 96.25 87 ALA A O 1
ATOM 717 N N . ARG A 1 88 ? 2.034 5.380 16.584 1.00 95.69 88 ARG A N 1
ATOM 718 C CA . ARG A 1 88 ? 1.343 6.256 17.533 1.00 95.69 88 ARG A CA 1
ATOM 719 C C . ARG A 1 88 ? 1.159 7.641 16.920 1.00 95.69 88 ARG A C 1
ATOM 721 O O . ARG A 1 88 ? 2.131 8.218 16.445 1.00 95.69 88 ARG A O 1
ATOM 728 N N . ASN A 1 89 ? -0.056 8.176 16.973 1.00 92.94 89 ASN A N 1
ATOM 729 C CA . ASN A 1 89 ? -0.305 9.573 16.643 1.00 92.94 89 ASN A CA 1
ATOM 730 C C . ASN A 1 89 ? 0.169 10.462 17.808 1.00 92.94 89 ASN A C 1
ATOM 732 O O . ASN A 1 89 ? -0.205 10.228 18.957 1.00 92.94 89 ASN A O 1
ATOM 736 N N . GLU A 1 90 ? 0.994 11.473 17.535 1.00 90.12 90 GLU A N 1
ATOM 737 C CA . GLU A 1 90 ? 1.582 12.321 18.584 1.00 90.12 90 GLU A CA 1
ATOM 738 C C . GLU A 1 90 ? 0.568 13.253 19.262 1.00 90.12 90 GLU A C 1
ATOM 740 O O . GLU A 1 90 ? 0.730 13.581 20.434 1.00 90.12 90 GLU A O 1
ATOM 745 N N . GLN A 1 91 ? -0.483 13.661 18.546 1.00 87.62 91 GLN A N 1
ATOM 746 C CA . GLN A 1 91 ? -1.479 14.619 19.033 1.00 87.62 91 GLN A CA 1
ATOM 747 C C . GLN A 1 91 ? -2.658 13.919 19.717 1.00 87.62 91 GLN A C 1
ATOM 749 O O . GLN A 1 91 ? -3.018 14.272 20.835 1.00 87.62 91 GLN A O 1
ATOM 754 N N . GLN A 1 92 ? -3.236 12.910 19.062 1.00 89.19 92 GLN A N 1
ATOM 755 C CA . GLN A 1 92 ? -4.415 12.181 19.543 1.00 89.19 92 GLN A CA 1
ATOM 756 C C . GLN A 1 92 ? -4.063 10.961 20.411 1.00 89.19 92 GLN A C 1
ATOM 758 O O . GLN A 1 92 ? -4.937 10.357 21.021 1.00 89.19 92 GLN A O 1
ATOM 763 N N . LEU A 1 93 ? -2.782 10.578 20.476 1.00 93.06 93 LEU A N 1
ATOM 764 C CA . LEU A 1 93 ? -2.220 9.512 21.321 1.00 93.06 93 LEU A CA 1
ATOM 765 C C . LEU A 1 93 ? -2.698 8.075 21.050 1.00 93.06 93 LEU A C 1
ATOM 767 O O . LEU A 1 93 ? -2.070 7.151 21.585 1.00 93.06 93 LEU A O 1
ATOM 771 N N . PHE A 1 94 ? -3.712 7.867 20.206 1.00 96.50 94 PHE A N 1
ATOM 772 C CA . PHE A 1 94 ? -4.103 6.553 19.699 1.00 96.50 94 PHE A CA 1
ATOM 773 C C . PHE A 1 94 ? -3.063 5.967 18.738 1.00 96.50 94 PHE A C 1
ATOM 775 O O . PHE A 1 94 ? -2.208 6.667 18.187 1.00 96.50 94 PHE A O 1
ATOM 782 N N . TYR A 1 95 ? -3.147 4.658 18.509 1.00 98.06 95 TYR A N 1
ATOM 783 C CA . TYR A 1 95 ? -2.355 3.992 17.478 1.00 98.06 95 TYR A CA 1
ATOM 784 C C . TYR A 1 95 ? -3.137 3.883 16.172 1.00 98.06 95 TYR A C 1
ATOM 786 O O . TYR A 1 95 ? -4.327 3.585 16.187 1.00 98.06 95 TYR A O 1
ATOM 794 N N . VAL A 1 96 ? -2.458 4.035 15.040 1.00 98.00 96 VAL A N 1
ATOM 795 C CA . VAL A 1 96 ? -2.993 3.764 13.703 1.00 98.00 96 VAL A CA 1
ATOM 796 C C . VAL A 1 96 ? -2.278 2.555 13.124 1.00 98.00 96 VAL A C 1
ATOM 798 O O . VAL A 1 96 ? -1.051 2.484 13.135 1.00 98.00 96 VAL A O 1
ATOM 801 N N . THR A 1 97 ? -3.037 1.598 12.607 1.00 98.31 97 THR A N 1
ATOM 802 C CA . THR A 1 97 ? -2.523 0.487 11.802 1.00 98.31 97 THR A CA 1
ATOM 803 C C . THR A 1 97 ? -3.176 0.525 10.428 1.00 98.31 97 THR A C 1
ATOM 805 O O . THR A 1 97 ? -4.385 0.726 10.317 1.00 98.31 97 THR A O 1
ATOM 808 N N . GLN A 1 98 ? -2.375 0.329 9.384 1.00 98.12 98 GLN A N 1
ATOM 809 C CA . GLN A 1 98 ? -2.827 0.294 7.998 1.00 98.12 98 GLN A CA 1
ATOM 810 C C . GLN A 1 98 ? -2.381 -1.043 7.393 1.00 98.12 98 GLN A C 1
ATOM 812 O O . GLN A 1 98 ? -1.249 -1.167 6.925 1.00 98.12 98 GLN A O 1
ATOM 817 N N . PRO A 1 99 ? -3.224 -2.089 7.455 1.00 96.94 99 PRO A N 1
ATOM 818 C CA . PRO A 1 99 ? -2.830 -3.437 7.045 1.00 96.94 99 PRO A CA 1
ATOM 819 C C . PRO A 1 99 ? -2.397 -3.553 5.578 1.00 96.94 99 PRO A C 1
ATOM 821 O O . PRO A 1 99 ? -1.616 -4.443 5.247 1.00 96.94 99 PRO A O 1
ATOM 824 N N . GLY A 1 100 ? -2.872 -2.649 4.718 1.00 96.44 100 GLY A N 1
ATOM 825 C CA . GLY A 1 100 ? -2.715 -2.738 3.272 1.00 96.44 100 GLY A CA 1
ATOM 826 C C . GLY A 1 100 ? -3.677 -3.744 2.638 1.00 96.44 100 GLY A C 1
ATOM 827 O O . GLY A 1 100 ? -4.491 -4.387 3.306 1.00 96.44 100 GLY A O 1
ATOM 828 N N . SER A 1 101 ? -3.573 -3.884 1.319 1.00 97.44 101 SER A N 1
ATOM 829 C CA . SER A 1 101 ? -4.339 -4.857 0.539 1.00 97.44 101 SER A CA 1
ATOM 830 C C . SER A 1 101 ? -3.723 -6.262 0.606 1.00 97.44 101 SER A C 1
ATOM 832 O O . SER A 1 101 ? -2.542 -6.444 0.900 1.00 97.44 101 SER A O 1
ATOM 834 N N . SER A 1 102 ? -4.505 -7.290 0.271 1.00 97.56 102 SER A N 1
ATOM 835 C CA . SER A 1 102 ? -3.999 -8.661 0.080 1.00 97.56 102 SER A CA 1
ATOM 836 C C . SER A 1 102 ? -3.659 -8.981 -1.381 1.00 97.56 102 SER A C 1
ATOM 838 O O . SER A 1 102 ? -3.389 -10.132 -1.715 1.00 97.56 102 SER A O 1
ATOM 840 N N . VAL A 1 103 ? -3.721 -7.989 -2.269 1.00 97.44 103 VAL A N 1
ATOM 841 C CA . VAL A 1 103 ? -3.463 -8.122 -3.705 1.00 97.44 103 VAL A CA 1
ATOM 842 C C . VAL A 1 103 ? -3.006 -6.778 -4.261 1.00 97.44 103 VAL A C 1
ATOM 844 O O . VAL A 1 103 ? -3.530 -5.744 -3.854 1.00 97.44 103 VAL A O 1
ATOM 847 N N . ALA A 1 104 ? -2.040 -6.801 -5.181 1.00 96.62 104 ALA A N 1
ATOM 848 C CA . ALA A 1 104 ? -1.653 -5.615 -5.930 1.00 96.62 104 ALA A CA 1
ATOM 849 C C . ALA A 1 104 ? -2.747 -5.272 -6.956 1.00 96.62 104 ALA A C 1
ATOM 851 O O . ALA A 1 104 ? -2.946 -6.025 -7.910 1.00 96.62 104 ALA A O 1
ATOM 852 N N . THR A 1 105 ? -3.477 -4.174 -6.753 1.00 95.12 105 THR A N 1
ATOM 853 C CA . THR A 1 105 ? -4.545 -3.733 -7.681 1.00 95.12 105 THR A CA 1
ATOM 854 C C . THR A 1 105 ? -4.075 -2.685 -8.688 1.00 95.12 105 THR A C 1
ATOM 856 O O . THR A 1 105 ? -4.690 -2.500 -9.735 1.00 95.12 105 THR A O 1
ATOM 859 N N . SER A 1 106 ? -2.965 -2.022 -8.378 1.00 94.62 106 SER A N 1
ATOM 860 C CA . SER A 1 106 ? -2.295 -1.007 -9.176 1.00 94.62 106 SER A CA 1
ATOM 861 C C . SER A 1 106 ? -0.783 -1.230 -9.128 1.00 94.62 106 SER A C 1
ATOM 863 O O . SER A 1 106 ? -0.242 -1.745 -8.149 1.00 94.62 106 SER A O 1
ATOM 865 N N . LEU A 1 107 ? -0.080 -0.823 -10.187 1.00 95.81 107 LEU A N 1
ATOM 866 C CA . LEU A 1 107 ? 1.382 -0.920 -10.268 1.00 95.81 107 LEU A CA 1
ATOM 867 C C . LEU A 1 107 ? 2.038 0.350 -9.704 1.00 95.81 107 LEU A C 1
ATOM 869 O O . LEU A 1 107 ? 2.703 1.095 -10.427 1.00 95.81 107 LEU A O 1
ATOM 873 N N . SER A 1 108 ? 1.797 0.621 -8.419 1.00 94.38 108 SER A N 1
ATOM 874 C CA . SER A 1 108 ? 2.309 1.795 -7.702 1.00 94.38 108 SER A CA 1
ATOM 875 C C . SER A 1 108 ? 3.335 1.415 -6.620 1.00 94.38 108 SER A C 1
ATOM 877 O O . SER A 1 108 ? 3.302 0.291 -6.120 1.00 94.38 108 SER A O 1
ATOM 879 N N . PRO A 1 109 ? 4.234 2.332 -6.210 1.00 93.94 109 PRO A N 1
ATOM 880 C CA . PRO A 1 109 ? 5.257 2.033 -5.202 1.00 93.94 109 PRO A CA 1
ATOM 881 C C . PRO A 1 109 ? 4.697 1.493 -3.878 1.00 93.94 109 PRO A C 1
ATOM 883 O O . PRO A 1 109 ? 5.214 0.514 -3.348 1.00 93.94 109 PRO A O 1
ATOM 886 N N . GLY A 1 110 ? 3.593 2.065 -3.382 1.00 92.75 110 GLY A N 1
ATOM 887 C CA . GLY A 1 110 ? 2.948 1.591 -2.152 1.00 92.75 110 GLY A CA 1
ATOM 888 C C . GLY A 1 110 ? 2.443 0.147 -2.264 1.00 92.75 110 GLY A C 1
ATOM 889 O O . GLY A 1 110 ? 2.495 -0.618 -1.299 1.00 92.75 110 GLY A O 1
ATOM 890 N N . GLU A 1 111 ? 2.016 -0.281 -3.454 1.00 95.88 111 GLU A N 1
ATOM 891 C CA . GLU A 1 111 ? 1.539 -1.647 -3.677 1.00 95.88 111 GLU A CA 1
ATOM 892 C C . GLU A 1 111 ? 2.658 -2.696 -3.763 1.00 95.88 111 GLU A C 1
ATOM 894 O O . GLU A 1 111 ? 2.376 -3.870 -3.523 1.00 95.88 111 GLU A O 1
ATOM 899 N N . ALA A 1 112 ? 3.905 -2.288 -4.021 1.00 95.38 112 ALA A N 1
ATOM 900 C CA . ALA A 1 112 ? 5.077 -3.172 -4.035 1.00 95.38 112 ALA A CA 1
ATOM 901 C C . ALA A 1 112 ? 5.563 -3.565 -2.628 1.00 95.38 112 ALA A C 1
ATOM 903 O O . ALA A 1 112 ? 6.346 -4.500 -2.468 1.00 95.38 112 ALA A O 1
ATOM 904 N N . THR A 1 113 ? 5.077 -2.885 -1.583 1.00 95.44 113 THR A N 1
ATOM 905 C CA . THR A 1 113 ? 5.364 -3.277 -0.199 1.00 95.44 113 THR A CA 1
ATOM 906 C C . THR A 1 113 ? 4.885 -4.704 0.080 1.00 95.44 113 THR A C 1
ATOM 908 O O . THR A 1 113 ? 3.797 -5.118 -0.329 1.00 95.44 113 THR A O 1
ATOM 911 N N . LYS A 1 114 ? 5.693 -5.482 0.812 1.00 95.81 114 LYS A N 1
ATOM 912 C CA . LYS A 1 114 ? 5.350 -6.865 1.163 1.00 95.81 114 LYS A CA 1
ATOM 913 C C . LYS A 1 114 ? 4.060 -6.899 1.980 1.00 95.81 114 LYS A C 1
ATOM 915 O O . LYS A 1 114 ? 3.961 -6.251 3.022 1.00 95.81 114 LYS A O 1
ATOM 920 N N . LYS A 1 115 ? 3.080 -7.682 1.528 1.00 97.56 115 LYS A N 1
ATOM 921 C CA . LYS A 1 115 ? 1.747 -7.734 2.141 1.00 97.56 115 LYS A CA 1
ATOM 922 C C . LYS A 1 115 ? 1.726 -8.604 3.398 1.00 97.56 115 LYS A C 1
ATOM 924 O O . LYS A 1 115 ? 2.350 -9.669 3.454 1.00 97.56 115 LYS A O 1
ATOM 929 N N . HIS A 1 116 ? 0.980 -8.158 4.404 1.00 98.19 116 HIS A N 1
ATOM 930 C CA . HIS A 1 116 ? 0.868 -8.824 5.698 1.00 98.19 116 HIS A CA 1
ATOM 931 C C . HIS A 1 116 ? -0.583 -8.845 6.182 1.00 98.19 116 HIS A C 1
ATOM 933 O O . HIS A 1 116 ? -1.407 -8.034 5.778 1.00 98.19 116 HIS A O 1
ATOM 939 N N . ILE A 1 117 ? -0.867 -9.752 7.111 1.00 98.19 117 ILE A N 1
ATOM 940 C CA . ILE A 1 117 ? -2.026 -9.668 8.001 1.00 98.19 117 ILE A CA 1
ATOM 941 C C . ILE A 1 117 ? -1.556 -9.414 9.432 1.00 98.19 117 ILE A C 1
ATOM 943 O O . ILE A 1 117 ? -0.393 -9.645 9.780 1.00 98.19 117 ILE A O 1
ATOM 947 N N . GLY A 1 118 ? -2.470 -8.918 10.261 1.00 97.81 118 GLY A N 1
ATOM 948 C CA . GLY A 1 118 ? -2.197 -8.550 11.643 1.00 97.81 118 GLY A CA 1
ATOM 949 C C . GLY A 1 118 ? -2.905 -9.496 12.597 1.00 97.81 118 GLY A C 1
ATOM 950 O O . GLY A 1 118 ? -4.121 -9.662 12.522 1.00 97.81 118 GLY A O 1
ATOM 951 N N . LEU A 1 119 ? -2.157 -10.096 13.518 1.00 98.19 119 LEU A N 1
ATOM 952 C CA . LEU A 1 119 ? -2.719 -10.795 14.666 1.00 98.19 119 LEU A CA 1
ATOM 953 C C . LEU A 1 119 ? -2.752 -9.832 15.856 1.00 98.19 119 LEU A C 1
ATOM 955 O O . LEU A 1 119 ? -1.753 -9.642 16.554 1.00 98.19 119 LEU A O 1
ATOM 959 N N . LEU A 1 120 ? -3.920 -9.230 16.073 1.00 98.25 120 LEU A N 1
ATOM 960 C CA . LEU A 1 120 ? -4.172 -8.316 17.180 1.00 98.25 120 LEU A CA 1
ATOM 961 C C . LEU A 1 120 ? -4.527 -9.091 18.456 1.00 98.25 120 LEU A C 1
ATOM 963 O O . LEU A 1 120 ? -5.472 -9.880 18.482 1.00 98.25 120 LEU A O 1
ATOM 967 N N . LYS A 1 121 ? -3.801 -8.822 19.542 1.00 98.19 121 LYS A N 1
ATOM 968 C CA . LYS A 1 121 ? -4.100 -9.316 20.892 1.00 98.19 121 LYS A CA 1
ATOM 969 C C . LYS A 1 121 ? -4.485 -8.138 21.775 1.00 98.19 121 LYS A C 1
ATOM 971 O O . LYS A 1 121 ? -3.711 -7.195 21.898 1.00 98.19 121 LYS A O 1
ATOM 976 N N . VAL A 1 122 ? -5.646 -8.221 22.418 1.00 98.00 122 VAL A N 1
ATOM 977 C CA . VAL A 1 122 ? -6.148 -7.203 23.354 1.00 98.00 122 VAL A CA 1
ATOM 978 C C . VAL A 1 122 ? -6.364 -7.848 24.721 1.00 98.00 122 VAL A C 1
ATOM 980 O O . VAL A 1 122 ? -6.964 -8.921 24.812 1.00 98.00 122 VAL A O 1
ATOM 983 N N . LYS A 1 123 ? -5.863 -7.208 25.783 1.00 97.44 123 LYS A N 1
ATOM 984 C CA . LYS A 1 123 ? -6.077 -7.617 27.180 1.00 97.44 123 LYS A CA 1
ATOM 985 C C . LYS A 1 123 ? -6.295 -6.379 28.048 1.00 97.44 123 LYS A C 1
ATOM 987 O O . LYS A 1 123 ? -5.403 -5.535 28.165 1.00 97.44 123 LYS A O 1
ATOM 992 N N . GLY A 1 124 ? -7.465 -6.282 28.677 1.00 95.75 124 GLY A N 1
ATOM 993 C CA . GLY A 1 124 ? -7.917 -5.028 29.285 1.00 95.75 124 GLY A CA 1
ATOM 994 C C . GLY A 1 124 ? -7.945 -3.931 28.219 1.00 95.75 124 GLY A C 1
ATOM 995 O O . GLY A 1 124 ? -8.600 -4.102 27.198 1.00 95.75 124 GLY A O 1
ATOM 996 N N . ARG A 1 125 ? -7.157 -2.869 28.415 1.00 95.00 125 ARG A N 1
ATOM 997 C CA . ARG A 1 125 ? -6.973 -1.771 27.445 1.00 95.00 125 ARG A CA 1
ATOM 998 C C . ARG A 1 125 ? -5.612 -1.747 26.751 1.00 95.00 125 ARG A C 1
ATOM 1000 O O . ARG A 1 125 ? -5.269 -0.793 26.067 1.00 95.00 125 ARG A O 1
ATOM 1007 N N . LYS A 1 126 ? -4.803 -2.790 26.937 1.00 96.19 126 LYS A N 1
ATOM 1008 C CA . LYS A 1 126 ? -3.498 -2.912 26.280 1.00 96.19 126 LYS A CA 1
ATOM 1009 C C . LYS A 1 126 ? -3.630 -3.784 25.042 1.00 96.19 126 LYS A C 1
ATOM 1011 O O . LYS A 1 126 ? -4.361 -4.778 25.054 1.00 96.19 126 LYS A O 1
ATOM 1016 N N . MET A 1 127 ? -2.874 -3.437 24.008 1.00 97.31 127 MET A N 1
ATOM 1017 C CA . MET A 1 127 ? -2.840 -4.178 22.755 1.00 97.31 127 MET A CA 1
ATOM 1018 C C . MET A 1 127 ? -1.418 -4.565 22.355 1.00 97.31 127 MET A C 1
ATOM 1020 O O . MET A 1 127 ? -0.438 -3.959 22.789 1.00 97.31 127 MET A O 1
ATOM 1024 N N . ASN A 1 128 ? -1.319 -5.601 21.531 1.00 97.81 128 ASN A N 1
ATOM 1025 C CA . ASN A 1 128 ? -0.105 -5.981 20.829 1.00 97.81 128 ASN A CA 1
ATOM 1026 C C . ASN A 1 128 ? -0.482 -6.488 19.433 1.00 97.81 128 ASN A C 1
ATOM 1028 O O . ASN A 1 128 ? -1.395 -7.306 19.302 1.00 97.81 128 ASN A O 1
ATOM 1032 N N . MET A 1 129 ? 0.216 -6.004 18.406 1.00 97.94 129 MET A N 1
ATOM 1033 C CA . MET A 1 129 ? 0.006 -6.406 17.016 1.00 97.94 129 MET A CA 1
ATOM 1034 C C . MET A 1 129 ? 1.201 -7.221 16.525 1.00 97.94 129 MET A C 1
ATOM 1036 O O . MET A 1 129 ? 2.316 -6.707 16.442 1.00 97.94 129 MET A O 1
ATOM 1040 N N . GLN A 1 130 ? 0.965 -8.480 16.162 1.00 98.12 130 GLN A N 1
ATOM 1041 C CA . GLN A 1 130 ? 1.958 -9.318 15.495 1.00 98.12 130 GLN A CA 1
ATOM 1042 C C . GLN A 1 130 ? 1.717 -9.292 13.981 1.00 98.12 130 GLN A C 1
ATOM 1044 O O . GLN A 1 130 ? 0.653 -9.696 13.515 1.00 98.12 130 GLN A O 1
ATOM 1049 N N . LYS A 1 131 ? 2.716 -8.855 13.207 1.00 97.75 131 LYS A N 1
ATOM 1050 C CA . LYS A 1 131 ? 2.674 -8.902 11.737 1.00 97.75 131 LYS A CA 1
ATOM 1051 C C . LYS A 1 131 ? 2.963 -10.316 11.222 1.00 97.75 131 LYS A C 1
ATOM 1053 O O . LYS A 1 131 ? 3.896 -10.964 11.697 1.00 97.75 131 LYS A O 1
ATOM 1058 N N . ILE A 1 132 ? 2.185 -10.784 10.247 1.00 98.00 132 ILE A N 1
ATOM 1059 C CA . ILE A 1 132 ? 2.332 -12.107 9.623 1.00 98.00 132 ILE A CA 1
ATOM 1060 C C . ILE A 1 132 ? 2.376 -11.923 8.099 1.00 98.00 132 ILE A C 1
ATOM 1062 O O . ILE A 1 132 ? 1.405 -11.420 7.535 1.00 98.00 132 ILE A O 1
ATOM 1066 N N . PRO A 1 133 ? 3.475 -12.292 7.415 1.00 97.00 133 PRO A N 1
ATOM 1067 C CA . PRO A 1 133 ? 3.592 -12.112 5.970 1.00 97.00 133 PRO A CA 1
ATOM 1068 C C . PRO A 1 133 ? 2.674 -13.074 5.214 1.00 97.00 133 PRO A C 1
ATOM 1070 O O . PRO A 1 133 ? 2.585 -14.259 5.551 1.00 97.00 133 PRO A O 1
ATOM 1073 N N . LEU A 1 134 ? 2.026 -12.575 4.162 1.00 97.00 134 LEU A N 1
ATOM 1074 C CA . LEU A 1 134 ? 1.248 -13.408 3.251 1.00 97.00 134 LEU A CA 1
ATOM 1075 C C . LEU A 1 134 ? 2.180 -14.104 2.251 1.00 97.00 134 LEU A C 1
ATOM 1077 O O . LEU A 1 134 ? 3.012 -13.464 1.615 1.00 97.00 134 LEU A O 1
ATOM 1081 N N . LYS A 1 135 ? 2.029 -15.425 2.118 1.00 95.88 135 LYS A N 1
ATOM 1082 C CA . LYS A 1 135 ? 2.888 -16.283 1.280 1.00 95.88 135 LYS A CA 1
ATOM 1083 C C . LYS A 1 135 ? 2.343 -16.544 -0.126 1.00 95.88 135 LYS A C 1
ATOM 1085 O O . LYS A 1 135 ? 3.065 -17.042 -0.972 1.00 95.88 135 LYS A O 1
ATOM 1090 N N . THR A 1 136 ? 1.065 -16.257 -0.351 1.00 96.81 136 THR A N 1
ATOM 1091 C CA . THR A 1 136 ? 0.343 -16.562 -1.599 1.00 96.81 136 THR A CA 1
ATOM 1092 C C . THR A 1 136 ? 0.152 -15.337 -2.491 1.00 96.81 136 THR A C 1
ATOM 1094 O O . THR A 1 136 ? -0.423 -15.439 -3.573 1.00 96.81 136 THR A O 1
ATOM 1097 N N . VAL A 1 137 ? 0.597 -14.162 -2.038 1.00 97.56 137 VAL A N 1
ATOM 1098 C CA . VAL A 1 137 ? 0.490 -12.921 -2.808 1.00 97.56 137 VAL A CA 1
ATOM 1099 C C . VAL A 1 137 ? 1.507 -12.968 -3.938 1.00 97.56 137 VAL A C 1
ATOM 1101 O O . VAL A 1 137 ? 2.680 -13.258 -3.710 1.00 97.56 137 VAL A O 1
ATOM 1104 N N . ARG A 1 138 ? 1.053 -12.688 -5.164 1.00 97.81 138 ARG A N 1
ATOM 1105 C CA . ARG A 1 138 ? 1.938 -12.556 -6.324 1.00 97.81 138 ARG A CA 1
ATOM 1106 C C . ARG A 1 138 ? 2.943 -11.438 -6.059 1.00 97.81 138 ARG A C 1
ATOM 1108 O O . ARG A 1 138 ? 2.538 -10.336 -5.697 1.00 97.81 138 ARG A O 1
ATOM 1115 N N . GLN A 1 139 ? 4.226 -11.731 -6.245 1.00 97.62 139 GLN A N 1
ATOM 1116 C CA . GLN A 1 139 ? 5.286 -10.740 -6.090 1.00 97.62 139 GLN A CA 1
ATOM 1117 C C . GLN A 1 139 ? 5.067 -9.558 -7.028 1.00 97.62 139 GLN A C 1
ATOM 1119 O O . GLN A 1 139 ? 4.556 -9.724 -8.139 1.00 97.62 139 GLN A O 1
ATOM 1124 N N . PHE A 1 140 ? 5.476 -8.378 -6.579 1.00 98.25 140 PHE A N 1
ATOM 1125 C CA . PHE A 1 140 ? 5.453 -7.173 -7.383 1.00 98.25 140 PHE A CA 1
ATOM 1126 C C . PHE A 1 140 ? 6.745 -6.389 -7.174 1.00 98.25 140 PHE A C 1
ATOM 1128 O O . PHE A 1 140 ? 7.001 -5.901 -6.077 1.00 98.25 140 PHE A O 1
ATOM 1135 N N . PHE A 1 141 ? 7.530 -6.273 -8.242 1.00 98.06 141 PHE A N 1
ATOM 1136 C CA . PHE A 1 141 ? 8.760 -5.494 -8.284 1.00 98.06 141 PHE A CA 1
ATOM 1137 C C . PHE A 1 141 ? 8.539 -4.224 -9.098 1.00 98.06 141 PHE A C 1
ATOM 1139 O O . PHE A 1 141 ? 7.968 -4.256 -10.193 1.00 98.06 141 PHE A O 1
ATOM 1146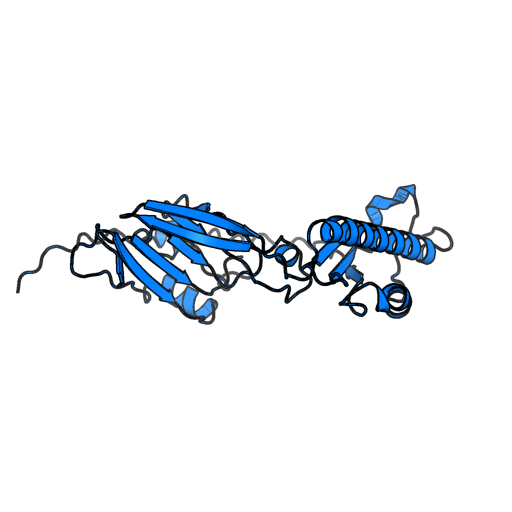 N N . ILE A 1 142 ? 8.988 -3.100 -8.551 1.00 97.38 142 ILE A N 1
ATOM 1147 C CA . ILE A 1 142 ? 8.942 -1.800 -9.207 1.00 97.38 142 ILE A CA 1
ATOM 1148 C C . ILE A 1 142 ? 10.285 -1.102 -9.054 1.00 97.38 142 ILE A C 1
ATOM 1150 O O . ILE A 1 142 ? 10.842 -1.063 -7.960 1.00 97.38 142 ILE A O 1
ATOM 1154 N N . GLN A 1 143 ? 10.787 -0.536 -10.146 1.00 97.00 143 GLN A N 1
ATOM 1155 C CA . GLN A 1 143 ? 12.042 0.205 -10.150 1.00 97.00 143 GLN A CA 1
ATOM 1156 C C . GLN A 1 143 ? 11.920 1.464 -10.999 1.00 97.00 143 GLN A C 1
ATOM 1158 O O . GLN A 1 143 ? 11.260 1.466 -12.041 1.00 97.00 143 GLN A O 1
ATOM 1163 N N . ASP A 1 144 ? 12.590 2.520 -10.547 1.00 95.88 144 ASP A N 1
ATOM 1164 C CA . ASP A 1 144 ? 12.719 3.779 -11.268 1.00 95.88 144 ASP A CA 1
ATOM 1165 C C . ASP A 1 144 ? 14.087 3.858 -11.937 1.00 95.88 144 ASP A C 1
ATOM 1167 O O . ASP A 1 144 ? 15.111 3.551 -11.326 1.00 95.88 144 ASP A O 1
ATOM 1171 N N . VAL A 1 145 ? 14.098 4.281 -13.196 1.00 95.12 145 VAL A N 1
ATOM 1172 C CA . VAL A 1 145 ? 15.303 4.537 -13.984 1.00 95.12 145 VAL A CA 1
ATOM 1173 C C . VAL A 1 145 ? 15.201 5.951 -14.521 1.00 95.12 145 VAL A C 1
ATOM 1175 O O . VAL A 1 145 ? 14.287 6.258 -15.280 1.00 95.12 145 VAL A O 1
ATOM 1178 N N . VAL A 1 146 ? 16.141 6.808 -14.144 1.00 94.75 146 VAL A N 1
ATOM 1179 C CA . VAL A 1 146 ? 16.265 8.157 -14.696 1.00 94.75 146 VAL A CA 1
ATOM 1180 C C . VAL A 1 146 ? 17.370 8.130 -15.734 1.00 94.75 146 VAL A C 1
ATOM 1182 O O . VAL A 1 146 ? 18.516 7.871 -15.392 1.00 94.75 146 VAL A O 1
ATOM 1185 N N . LEU A 1 147 ? 17.039 8.353 -17.007 1.00 92.44 147 LEU A N 1
ATOM 1186 C CA . LEU A 1 147 ? 18.015 8.208 -18.095 1.00 92.44 147 LEU A CA 1
ATOM 1187 C C . LEU A 1 147 ? 19.146 9.244 -18.014 1.00 92.44 147 LEU A C 1
ATOM 1189 O O . LEU A 1 147 ? 20.270 8.928 -18.388 1.00 92.44 147 LEU A O 1
ATOM 1193 N N . ALA A 1 148 ? 18.870 10.432 -17.470 1.00 90.06 148 ALA A N 1
ATOM 1194 C CA . ALA A 1 148 ? 19.878 11.468 -17.232 1.00 90.06 148 ALA A CA 1
ATOM 1195 C C . ALA A 1 148 ? 20.963 11.044 -16.220 1.00 90.06 148 ALA A C 1
ATOM 1197 O O . ALA A 1 148 ? 22.080 11.538 -16.279 1.00 90.06 148 ALA A O 1
ATOM 1198 N N . ASP A 1 149 ? 20.688 10.075 -15.341 1.00 91.50 149 ASP A N 1
ATOM 1199 C CA . ASP A 1 149 ? 21.691 9.577 -14.387 1.00 91.50 149 ASP A CA 1
ATOM 1200 C C . ASP A 1 149 ? 22.737 8.658 -15.063 1.00 91.50 149 ASP A C 1
ATOM 1202 O O . ASP A 1 149 ? 23.681 8.211 -14.415 1.00 91.50 149 ASP A O 1
ATOM 1206 N N . TYR A 1 150 ? 22.577 8.353 -16.359 1.00 89.38 150 TYR A N 1
ATOM 1207 C CA . TYR A 1 150 ? 23.440 7.452 -17.136 1.00 89.38 150 TYR A CA 1
ATOM 1208 C C . TYR A 1 150 ? 24.202 8.168 -18.267 1.00 89.38 150 TYR A C 1
ATOM 1210 O O . TYR A 1 150 ? 24.603 7.520 -19.239 1.00 89.38 150 TYR A O 1
ATOM 1218 N N . GLU A 1 151 ? 24.436 9.480 -18.144 1.00 85.62 151 GLU A N 1
ATOM 1219 C CA . GLU A 1 151 ? 25.187 10.284 -19.128 1.00 85.62 151 GLU A CA 1
ATOM 1220 C C . GLU A 1 151 ? 26.579 9.706 -19.450 1.00 85.62 151 GLU A C 1
ATOM 1222 O O . GLU A 1 151 ? 27.023 9.772 -20.597 1.00 85.62 151 GLU A O 1
ATOM 1227 N N . ASP A 1 152 ? 27.223 9.039 -18.484 1.00 87.62 152 ASP A N 1
ATOM 1228 C CA . ASP A 1 152 ? 28.510 8.354 -18.674 1.00 87.62 152 ASP A CA 1
ATOM 1229 C C . ASP A 1 152 ? 28.438 7.162 -19.656 1.00 87.62 152 ASP A C 1
ATOM 1231 O O . ASP A 1 152 ? 29.451 6.752 -20.227 1.00 87.62 152 ASP A O 1
ATOM 1235 N N . LEU A 1 153 ? 27.252 6.571 -19.859 1.00 86.06 153 LEU A N 1
ATOM 1236 C CA . LEU A 1 153 ? 27.043 5.419 -20.748 1.00 86.06 153 LEU A CA 1
ATOM 1237 C C . LEU A 1 153 ? 26.516 5.828 -22.130 1.00 86.06 153 LEU A C 1
ATOM 1239 O O . LEU A 1 153 ? 26.876 5.219 -23.153 1.00 86.06 153 LEU A O 1
ATOM 1243 N N . PHE A 1 154 ? 25.605 6.802 -22.162 1.00 87.75 154 PHE A N 1
ATOM 1244 C CA . PHE A 1 154 ? 25.003 7.323 -23.383 1.00 87.75 154 PHE A CA 1
ATOM 1245 C C . PHE A 1 154 ? 24.362 8.700 -23.170 1.00 87.75 154 PHE A C 1
ATOM 1247 O O . PHE A 1 154 ? 23.730 8.969 -22.156 1.00 87.75 154 PHE A O 1
ATOM 1254 N N . THR A 1 155 ? 24.451 9.533 -24.202 1.00 88.12 155 THR A N 1
ATOM 1255 C CA . THR A 1 155 ? 23.737 10.812 -24.332 1.00 88.12 155 THR A CA 1
ATOM 1256 C C . THR A 1 155 ? 22.648 10.711 -25.409 1.00 88.12 155 THR A C 1
ATOM 1258 O O . THR A 1 155 ? 22.671 9.759 -26.202 1.00 88.12 155 THR A O 1
ATOM 1261 N N . PRO A 1 156 ? 21.701 11.665 -25.497 1.00 86.75 156 PRO A N 1
ATOM 1262 C CA . PRO A 1 156 ? 20.679 11.675 -26.550 1.00 86.75 156 PRO A CA 1
ATOM 1263 C C . PRO A 1 156 ? 21.252 11.635 -27.978 1.00 86.75 156 PRO A C 1
ATOM 1265 O O . PRO A 1 156 ? 20.641 11.066 -28.878 1.00 86.75 156 PRO A O 1
ATOM 1268 N N . GLU A 1 157 ? 22.451 12.179 -28.186 1.00 88.75 157 GLU A N 1
ATOM 1269 C CA . GLU A 1 157 ? 23.136 12.244 -29.484 1.00 88.75 157 GLU A CA 1
ATOM 1270 C C . GLU A 1 157 ? 23.933 10.970 -29.800 1.00 88.75 157 GLU A C 1
ATOM 1272 O O . GLU A 1 157 ? 24.475 10.817 -30.898 1.00 88.75 157 GLU A O 1
ATOM 1277 N N . THR A 1 158 ? 24.035 10.043 -28.844 1.00 88.88 158 THR A N 1
ATOM 1278 C CA . THR A 1 158 ? 24.808 8.815 -29.017 1.00 88.88 158 THR A CA 1
ATOM 1279 C C . THR A 1 158 ? 24.203 7.952 -30.135 1.00 88.88 158 THR A C 1
ATOM 1281 O O . THR A 1 158 ? 23.001 7.667 -30.126 1.00 88.88 158 THR A O 1
ATOM 1284 N N . PRO A 1 159 ? 25.009 7.446 -31.090 1.00 88.44 159 PRO A N 1
ATOM 1285 C CA . PRO A 1 159 ? 24.504 6.554 -32.126 1.00 88.44 159 PRO A CA 1
ATOM 1286 C C . PRO A 1 159 ? 23.815 5.324 -31.526 1.00 88.44 159 PRO A C 1
ATOM 1288 O O . PRO A 1 159 ? 24.364 4.657 -30.648 1.00 88.44 159 PRO A O 1
ATOM 1291 N N . GLN A 1 160 ? 22.616 5.006 -32.023 1.00 89.75 160 GLN A N 1
ATOM 1292 C CA . GLN A 1 160 ? 21.786 3.896 -31.531 1.00 89.75 160 GLN A CA 1
ATOM 1293 C C . GLN A 1 160 ? 21.434 3.989 -30.032 1.00 89.75 160 GLN A C 1
ATOM 1295 O O . GLN A 1 160 ? 21.228 2.958 -29.386 1.00 89.75 160 GLN A O 1
ATOM 1300 N N . VAL A 1 161 ? 21.324 5.203 -29.477 1.00 91.62 161 VAL A N 1
ATOM 1301 C CA . VAL A 1 161 ? 20.954 5.430 -28.069 1.00 91.62 161 VAL A CA 1
ATOM 1302 C C . VAL A 1 161 ? 19.689 4.665 -27.660 1.00 91.62 161 VAL A C 1
ATOM 1304 O O . VAL A 1 161 ? 19.686 4.003 -26.626 1.00 91.62 161 VAL A O 1
ATOM 1307 N N . THR A 1 162 ? 18.662 4.633 -28.514 1.00 91.62 162 THR A N 1
ATOM 1308 C CA . THR A 1 162 ? 17.406 3.910 -28.259 1.00 91.62 162 THR A CA 1
ATOM 1309 C C . THR A 1 162 ? 17.635 2.422 -27.998 1.00 91.62 162 THR A C 1
ATOM 1311 O O . THR A 1 162 ? 16.990 1.839 -27.131 1.00 91.62 162 THR A O 1
ATOM 1314 N N . LYS A 1 163 ? 18.587 1.802 -28.711 1.00 93.00 163 LYS A N 1
ATOM 1315 C CA . LYS A 1 163 ? 18.947 0.395 -28.509 1.00 93.00 163 LYS A CA 1
ATOM 1316 C C . LYS A 1 163 ? 19.685 0.202 -27.185 1.00 93.00 163 LYS A C 1
ATOM 1318 O O . LYS A 1 163 ? 19.336 -0.703 -26.439 1.00 93.00 163 LYS A O 1
ATOM 1323 N N . LYS A 1 164 ? 20.640 1.081 -26.857 1.00 93.06 164 LYS A N 1
ATOM 1324 C CA . LYS A 1 164 ? 21.347 1.040 -25.564 1.00 93.06 164 LYS A CA 1
ATOM 1325 C C . LYS A 1 164 ? 20.386 1.188 -24.379 1.00 93.06 164 LYS A C 1
ATOM 1327 O O . LYS A 1 164 ? 20.527 0.482 -23.386 1.00 93.06 164 LYS A O 1
ATOM 1332 N N . MET A 1 165 ? 19.387 2.063 -24.497 1.00 93.88 165 MET A N 1
ATOM 1333 C CA . MET A 1 165 ? 18.328 2.210 -23.494 1.00 93.88 165 MET A CA 1
ATOM 1334 C C . MET A 1 165 ? 17.463 0.964 -23.372 1.00 93.88 165 MET A C 1
ATOM 1336 O O . MET A 1 165 ? 17.141 0.554 -22.259 1.00 93.88 165 MET A O 1
ATOM 1340 N N . GLU A 1 166 ? 17.069 0.376 -24.504 1.00 95.44 166 GLU A N 1
ATOM 1341 C CA . GLU A 1 166 ? 16.293 -0.862 -24.519 1.00 95.44 166 GLU A CA 1
ATOM 1342 C C . GLU A 1 166 ? 17.072 -1.996 -23.834 1.00 95.44 166 GLU A C 1
ATOM 1344 O O . GLU A 1 166 ? 16.497 -2.719 -23.022 1.00 95.44 166 GLU A O 1
ATOM 1349 N N . ASP A 1 167 ? 18.379 -2.099 -24.094 1.00 95.38 167 ASP A N 1
ATOM 1350 C CA . ASP A 1 167 ? 19.277 -3.082 -23.478 1.00 95.38 167 ASP A CA 1
ATOM 1351 C C . ASP A 1 167 ? 19.447 -2.837 -21.964 1.00 95.38 167 ASP A C 1
ATOM 1353 O O . ASP A 1 167 ? 19.382 -3.785 -21.177 1.00 95.38 167 ASP A O 1
ATOM 1357 N N . LEU A 1 168 ? 19.573 -1.576 -21.526 1.00 95.69 168 LEU A N 1
ATOM 1358 C CA . LEU A 1 168 ? 19.587 -1.207 -20.102 1.00 95.69 168 LEU A CA 1
ATOM 1359 C C . LEU A 1 168 ? 18.276 -1.605 -19.408 1.00 95.69 168 LEU A C 1
ATOM 1361 O O . LEU A 1 168 ? 18.290 -2.242 -18.354 1.00 95.69 168 LEU A O 1
ATOM 1365 N N . CYS A 1 169 ? 17.134 -1.255 -20.007 1.00 96.50 169 CYS A N 1
ATOM 1366 C CA . CYS A 1 169 ? 15.818 -1.604 -19.473 1.00 96.50 169 CYS A CA 1
ATOM 1367 C C . CYS A 1 169 ? 15.628 -3.122 -19.415 1.00 96.50 169 CYS A C 1
ATOM 1369 O O . CYS A 1 169 ? 15.080 -3.640 -18.444 1.00 96.50 169 CYS A O 1
ATOM 1371 N N . TYR A 1 170 ? 16.099 -3.841 -20.437 1.00 97.56 170 TYR A N 1
ATOM 1372 C CA . TYR A 1 170 ? 16.072 -5.298 -20.472 1.00 97.56 170 TYR A CA 1
ATOM 1373 C C . TYR A 1 170 ? 16.877 -5.889 -19.311 1.00 97.56 170 TYR A C 1
ATOM 1375 O O . TYR A 1 170 ? 16.346 -6.719 -18.574 1.00 97.56 170 TYR A O 1
ATOM 1383 N N . ALA A 1 171 ? 18.107 -5.414 -19.092 1.00 97.38 171 ALA A N 1
ATOM 1384 C CA . ALA A 1 171 ? 18.947 -5.858 -17.981 1.00 97.38 171 ALA A CA 1
ATOM 1385 C C . ALA A 1 171 ? 18.276 -5.626 -16.615 1.00 97.38 171 ALA A C 1
ATOM 1387 O O . ALA A 1 171 ? 18.282 -6.525 -15.778 1.00 97.38 171 ALA A O 1
ATOM 1388 N N . LYS A 1 172 ? 17.619 -4.474 -16.413 1.00 97.69 172 LYS A N 1
ATOM 1389 C CA . LYS A 1 172 ? 16.869 -4.181 -15.178 1.00 97.69 172 LYS A CA 1
ATOM 1390 C C . LYS A 1 172 ? 15.662 -5.087 -14.962 1.00 97.69 172 LYS A C 1
ATOM 1392 O O . LYS A 1 172 ? 15.403 -5.515 -13.842 1.00 97.69 172 LYS A O 1
ATOM 1397 N N . VAL A 1 173 ? 14.933 -5.427 -16.023 1.00 97.75 173 VAL A N 1
ATOM 1398 C CA . VAL A 1 173 ? 13.826 -6.390 -15.914 1.00 97.75 173 VAL A CA 1
ATOM 1399 C C . VAL A 1 173 ? 14.339 -7.790 -15.580 1.00 97.75 173 VAL A C 1
ATOM 1401 O O . VAL A 1 173 ? 13.733 -8.464 -14.750 1.00 97.75 173 VAL A O 1
ATOM 1404 N N . ILE A 1 174 ? 15.459 -8.217 -16.168 1.00 98.12 174 ILE A N 1
ATOM 1405 C CA . ILE A 1 174 ? 16.093 -9.498 -15.831 1.00 98.12 174 ILE A CA 1
ATOM 1406 C C . ILE A 1 174 ? 16.550 -9.523 -14.367 1.00 98.12 174 ILE A C 1
ATOM 1408 O O . ILE A 1 174 ? 16.252 -10.489 -13.674 1.00 98.12 174 ILE A O 1
ATOM 1412 N N . GLU A 1 175 ? 17.175 -8.451 -13.870 1.00 97.94 175 GLU A N 1
ATOM 1413 C CA . GLU A 1 175 ? 17.577 -8.313 -12.460 1.00 97.94 175 GLU A CA 1
ATOM 1414 C C . GLU A 1 175 ? 16.383 -8.530 -11.506 1.00 97.94 175 GLU A C 1
ATOM 1416 O O . GLU A 1 175 ? 16.458 -9.353 -10.591 1.00 97.94 175 GLU A O 1
ATOM 1421 N N . MET A 1 176 ? 15.243 -7.882 -11.780 1.00 97.94 176 MET A N 1
ATOM 1422 C CA . MET A 1 176 ? 14.009 -8.064 -10.999 1.00 97.94 176 MET A CA 1
ATOM 1423 C C . MET A 1 176 ? 13.447 -9.494 -11.085 1.00 97.94 176 MET A C 1
ATOM 1425 O O . MET A 1 176 ? 12.917 -10.013 -10.103 1.00 97.94 176 MET A O 1
ATOM 1429 N N . LEU A 1 177 ? 13.545 -10.152 -12.246 1.00 97.62 177 LEU A N 1
ATOM 1430 C CA . LEU A 1 177 ? 13.100 -11.542 -12.417 1.00 97.62 177 LEU A CA 1
ATOM 1431 C C . LEU A 1 177 ? 13.988 -12.530 -11.650 1.00 97.62 177 LEU A C 1
ATOM 1433 O O . LEU A 1 177 ? 13.478 -13.473 -11.044 1.00 97.62 177 LEU A O 1
ATOM 1437 N N . GLU A 1 178 ? 15.302 -12.311 -11.643 1.00 97.19 178 GLU A N 1
ATOM 1438 C CA . GLU A 1 178 ? 16.235 -13.121 -10.859 1.00 97.19 178 GLU A CA 1
ATOM 1439 C C . GLU A 1 178 ? 15.991 -12.973 -9.354 1.00 97.19 178 GLU A C 1
ATOM 1441 O O . GLU A 1 178 ? 16.063 -13.957 -8.614 1.00 97.19 178 GLU A O 1
ATOM 1446 N N . GLU A 1 179 ? 15.696 -11.758 -8.884 1.00 95.88 179 GLU A N 1
ATOM 1447 C CA . GLU A 1 179 ? 15.308 -11.513 -7.494 1.00 95.88 179 GLU A CA 1
ATOM 1448 C C . GLU A 1 179 ? 13.994 -12.222 -7.140 1.00 95.88 179 GLU A C 1
ATOM 1450 O O . GLU A 1 179 ? 13.924 -12.914 -6.119 1.00 95.88 179 GLU A O 1
ATOM 1455 N N . ALA A 1 180 ? 12.990 -12.138 -8.019 1.00 95.88 180 ALA A N 1
ATOM 1456 C CA . ALA A 1 180 ? 11.720 -12.834 -7.845 1.00 95.88 180 ALA A CA 1
ATOM 1457 C C . ALA A 1 180 ? 11.917 -14.346 -7.669 1.00 95.88 180 ALA A C 1
ATOM 1459 O O . ALA A 1 180 ? 11.366 -14.938 -6.736 1.00 95.88 180 ALA A O 1
ATOM 1460 N N . GLU A 1 181 ? 12.750 -14.956 -8.516 1.00 95.06 181 GLU A N 1
ATOM 1461 C CA . GLU A 1 181 ? 13.045 -16.387 -8.461 1.00 95.06 181 GLU A CA 1
ATOM 1462 C C . GLU A 1 181 ? 13.789 -16.772 -7.174 1.00 95.06 181 GLU A C 1
ATOM 1464 O O . GLU A 1 181 ? 13.417 -17.743 -6.511 1.00 95.06 181 GLU A O 1
ATOM 1469 N N . LYS A 1 182 ? 14.785 -15.976 -6.755 1.00 94.38 182 LYS A N 1
ATOM 1470 C CA . LYS A 1 182 ? 15.510 -16.186 -5.488 1.00 94.38 182 LYS A CA 1
ATOM 1471 C C . LYS A 1 182 ? 14.566 -16.185 -4.285 1.00 94.38 182 LYS A C 1
ATOM 1473 O O . LYS A 1 182 ? 14.647 -17.074 -3.436 1.00 94.38 182 LYS A O 1
ATOM 1478 N N . GLU A 1 183 ? 13.656 -15.216 -4.212 1.00 92.19 183 GLU A N 1
ATOM 1479 C CA . GLU A 1 183 ? 12.657 -15.145 -3.142 1.00 92.19 183 GLU A CA 1
ATOM 1480 C C . GLU A 1 183 ? 11.654 -16.312 -3.192 1.00 92.19 183 GLU A C 1
ATOM 1482 O O . GLU A 1 183 ? 11.236 -16.822 -2.144 1.00 92.19 183 GLU A O 1
ATOM 1487 N N . ARG A 1 184 ? 11.278 -16.760 -4.397 1.00 93.00 184 ARG A N 1
ATOM 1488 C CA . ARG A 1 184 ? 10.324 -17.856 -4.613 1.00 93.00 184 ARG A CA 1
ATOM 1489 C C . ARG A 1 184 ? 10.860 -19.203 -4.135 1.00 93.00 184 ARG A C 1
ATOM 1491 O O . ARG A 1 184 ? 10.089 -19.973 -3.562 1.00 93.00 184 ARG A O 1
ATOM 1498 N N . ILE A 1 185 ? 12.162 -19.469 -4.276 1.00 91.81 185 ILE A N 1
ATOM 1499 C CA . ILE A 1 185 ? 12.799 -20.702 -3.767 1.00 91.81 185 ILE A CA 1
ATOM 1500 C C . ILE A 1 185 ? 12.510 -20.896 -2.266 1.00 91.81 185 ILE A C 1
ATOM 1502 O O . ILE A 1 185 ? 12.251 -22.012 -1.816 1.00 91.81 185 ILE A O 1
ATOM 1506 N N . GLY A 1 186 ? 12.481 -19.808 -1.487 1.00 88.94 186 GLY A N 1
ATOM 1507 C CA . GLY A 1 186 ? 12.144 -19.840 -0.059 1.00 88.94 186 GLY A CA 1
ATOM 1508 C C . GLY A 1 186 ? 10.643 -19.940 0.256 1.00 88.94 186 GLY A C 1
ATOM 1509 O O . GLY A 1 186 ? 10.270 -20.123 1.418 1.00 88.94 186 GLY A O 1
ATOM 1510 N N . CYS A 1 187 ? 9.763 -19.804 -0.740 1.00 90.81 187 CYS A 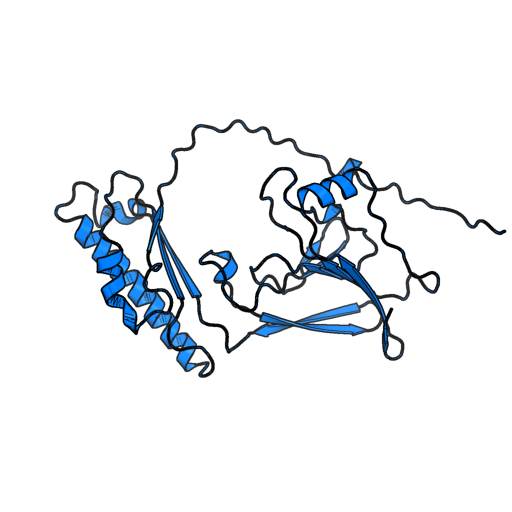N 1
ATOM 1511 C CA . CYS A 1 187 ? 8.314 -19.768 -0.563 1.00 90.81 187 CYS A CA 1
ATOM 1512 C C . CYS A 1 187 ? 7.565 -20.399 -1.758 1.00 90.81 187 CYS A C 1
ATOM 1514 O O . CYS A 1 187 ? 7.060 -19.683 -2.623 1.00 90.81 187 CYS A O 1
ATOM 1516 N N . PRO A 1 188 ? 7.387 -21.735 -1.772 1.00 90.75 188 PRO A N 1
ATOM 1517 C CA . PRO A 1 188 ? 6.734 -22.447 -2.880 1.00 90.75 188 PRO A CA 1
ATOM 1518 C C . PRO A 1 188 ? 5.270 -22.060 -3.146 1.00 90.75 188 PRO A C 1
ATOM 1520 O O . PRO A 1 188 ? 4.728 -22.385 -4.195 1.00 90.75 188 PRO A O 1
ATOM 1523 N N . LEU A 1 189 ? 4.607 -21.403 -2.187 1.00 95.31 189 LEU A N 1
ATOM 1524 C CA . LEU A 1 189 ? 3.221 -20.934 -2.322 1.00 95.31 189 LEU A CA 1
ATOM 1525 C C . LEU A 1 189 ? 3.101 -19.642 -3.143 1.00 95.31 189 LEU A C 1
ATOM 1527 O O . LEU A 1 189 ? 1.988 -19.258 -3.510 1.00 95.31 189 LEU A O 1
ATOM 1531 N N . THR A 1 190 ? 4.219 -18.961 -3.397 1.00 95.19 190 THR A N 1
ATOM 1532 C CA . THR A 1 190 ? 4.243 -17.733 -4.183 1.00 95.19 190 THR A CA 1
ATOM 1533 C C . THR A 1 190 ? 3.956 -18.063 -5.654 1.00 95.19 190 THR A C 1
ATOM 1535 O O . THR A 1 190 ? 4.611 -18.944 -6.216 1.00 95.19 190 THR A O 1
ATOM 1538 N N . PRO A 1 191 ? 3.002 -17.374 -6.309 1.00 96.50 191 PRO A N 1
ATOM 1539 C CA . PRO A 1 191 ? 2.727 -17.570 -7.730 1.00 96.50 191 PRO A CA 1
ATOM 1540 C C . PRO A 1 191 ? 3.969 -17.363 -8.608 1.00 96.50 191 PRO A C 1
ATOM 1542 O O . PRO A 1 191 ? 4.698 -16.399 -8.414 1.00 96.50 191 PRO A O 1
ATOM 1545 N N . GLU A 1 192 ? 4.153 -18.224 -9.613 1.00 95.88 192 GLU A N 1
ATOM 1546 C CA . GLU A 1 192 ? 5.375 -18.298 -10.434 1.00 95.88 192 GLU A CA 1
ATOM 1547 C C . GLU A 1 192 ? 5.730 -17.002 -11.177 1.00 95.88 192 GLU A C 1
ATOM 1549 O O . GLU A 1 192 ? 6.866 -16.555 -11.116 1.00 95.88 192 GLU A O 1
ATOM 1554 N N . LYS A 1 193 ? 4.766 -16.383 -11.870 1.00 97.50 193 LYS A N 1
ATOM 1555 C CA . LYS A 1 193 ? 5.021 -15.182 -12.684 1.00 97.50 193 LYS A CA 1
ATOM 1556 C C . LYS A 1 193 ? 4.902 -13.896 -11.844 1.00 97.50 193 LYS A C 1
ATOM 1558 O O . LYS A 1 193 ? 3.777 -13.563 -11.457 1.00 97.50 193 LYS A O 1
ATOM 1563 N N . PRO A 1 194 ? 5.966 -13.129 -11.564 1.00 97.88 194 PRO A N 1
ATOM 1564 C CA . PRO A 1 194 ? 5.844 -11.871 -10.826 1.00 97.88 194 PRO A CA 1
ATOM 1565 C C . PRO A 1 194 ? 5.128 -10.785 -11.645 1.00 97.88 194 PRO A C 1
ATOM 1567 O O . PRO A 1 194 ? 5.008 -10.863 -12.872 1.00 97.88 194 PRO A O 1
ATOM 1570 N N . LEU A 1 195 ? 4.645 -9.756 -10.951 1.00 98.44 195 LEU A N 1
ATOM 1571 C CA . LEU A 1 195 ? 4.351 -8.455 -11.543 1.00 98.44 195 LEU A CA 1
ATOM 1572 C C . LEU A 1 195 ? 5.645 -7.639 -11.574 1.00 98.44 195 LEU A C 1
ATOM 1574 O O . LEU A 1 195 ? 6.366 -7.589 -10.579 1.00 98.44 195 LEU A O 1
ATOM 1578 N N . VAL A 1 196 ? 5.927 -6.983 -12.694 1.00 98.19 196 VAL A N 1
ATOM 1579 C CA . VAL A 1 196 ? 7.131 -6.158 -12.857 1.00 98.19 196 VAL A CA 1
ATOM 1580 C C . VAL A 1 196 ? 6.753 -4.812 -13.460 1.00 98.19 196 VAL A C 1
ATOM 1582 O O . VAL A 1 196 ? 6.002 -4.767 -14.433 1.00 98.19 196 VAL A O 1
ATOM 1585 N N . ARG A 1 197 ? 7.265 -3.713 -12.903 1.00 97.94 197 ARG A N 1
ATOM 1586 C CA . ARG A 1 197 ? 7.071 -2.359 -13.433 1.00 97.94 197 ARG A CA 1
ATOM 1587 C C . ARG A 1 197 ? 8.390 -1.590 -13.423 1.00 97.94 197 ARG A C 1
ATOM 1589 O O . ARG A 1 197 ? 8.900 -1.236 -12.371 1.00 97.94 197 ARG A O 1
ATOM 1596 N N . LEU A 1 198 ? 8.907 -1.255 -14.593 1.00 97.75 198 LEU A N 1
ATOM 1597 C CA . LEU A 1 198 ? 10.024 -0.334 -14.754 1.00 97.75 198 LEU A CA 1
ATOM 1598 C C . LEU A 1 198 ? 9.478 1.042 -15.148 1.00 97.75 198 LEU A C 1
ATOM 1600 O O . LEU A 1 198 ? 8.826 1.179 -16.187 1.00 97.75 198 LEU A O 1
ATOM 1604 N N . ARG A 1 199 ? 9.708 2.063 -14.324 1.00 97.19 199 ARG A N 1
ATOM 1605 C CA . ARG A 1 199 ? 9.351 3.450 -14.640 1.00 97.19 199 ARG A CA 1
ATOM 1606 C C . ARG A 1 199 ? 10.594 4.169 -15.147 1.00 97.19 199 ARG A C 1
ATOM 1608 O O . ARG A 1 199 ? 11.568 4.304 -14.421 1.00 97.19 199 ARG A O 1
ATOM 1615 N N . VAL A 1 200 ? 10.558 4.607 -16.395 1.00 96.38 200 VAL A N 1
ATOM 1616 C CA . VAL A 1 200 ? 11.693 5.206 -17.093 1.00 96.38 200 VAL A CA 1
ATOM 1617 C C . VAL A 1 200 ? 11.426 6.694 -17.279 1.00 96.38 200 VAL A C 1
ATOM 1619 O O . VAL A 1 200 ? 10.554 7.077 -18.060 1.00 96.38 200 VAL A O 1
ATOM 1622 N N . ASP A 1 201 ? 12.162 7.529 -16.551 1.00 95.44 201 ASP A N 1
ATOM 1623 C CA . ASP A 1 201 ? 12.193 8.972 -16.759 1.00 95.44 201 ASP A CA 1
ATOM 1624 C C . ASP A 1 201 ? 13.104 9.292 -17.947 1.00 95.44 201 ASP A C 1
ATOM 1626 O O . ASP A 1 201 ? 14.325 9.153 -17.865 1.00 95.44 201 ASP A O 1
ATOM 1630 N N . TYR A 1 202 ? 12.486 9.694 -19.058 1.00 93.88 202 TYR A N 1
ATOM 1631 C C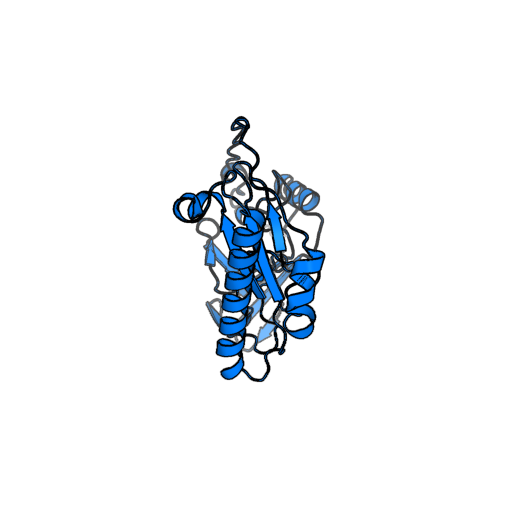A . TYR A 1 202 ? 13.162 9.990 -20.324 1.00 93.88 202 TYR A CA 1
ATOM 1632 C C . TYR A 1 202 ? 13.363 11.496 -20.561 1.00 93.88 202 TYR A C 1
ATOM 1634 O O . TYR A 1 202 ? 13.573 11.948 -21.689 1.00 93.88 2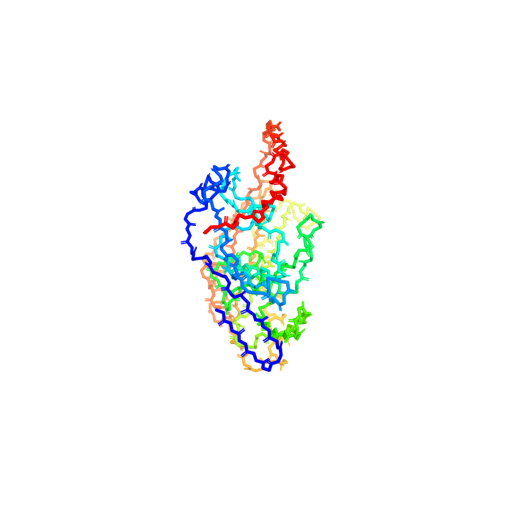02 TYR A O 1
ATOM 1642 N N . SER A 1 203 ? 13.288 12.298 -19.497 1.00 90.25 203 SER A N 1
ATOM 1643 C CA . SER A 1 203 ? 13.634 13.722 -19.550 1.00 90.25 203 SER A CA 1
ATOM 1644 C C . SER A 1 203 ? 15.078 13.922 -20.035 1.00 90.25 203 SER A C 1
ATOM 1646 O O . SER A 1 203 ? 15.928 13.067 -19.813 1.00 90.25 203 SER A O 1
ATOM 1648 N N . GLY A 1 204 ? 15.357 15.048 -20.700 1.00 84.88 204 GLY A N 1
ATOM 1649 C CA . GLY A 1 204 ? 16.691 15.335 -21.253 1.00 84.88 204 GLY A CA 1
ATOM 1650 C C . GLY A 1 204 ? 16.853 15.064 -22.753 1.00 84.88 204 GLY A C 1
ATOM 1651 O O . GLY A 1 204 ? 17.968 15.074 -23.247 1.00 84.88 204 GLY A O 1
ATOM 1652 N N . GLY A 1 205 ? 15.758 14.859 -23.496 1.00 86.44 205 GLY A N 1
ATOM 1653 C CA . GLY A 1 205 ? 15.796 14.746 -24.965 1.00 86.44 205 GLY A CA 1
ATOM 1654 C C . GLY A 1 205 ? 15.884 13.316 -25.499 1.00 86.44 205 GLY A C 1
ATOM 1655 O O . GLY A 1 205 ? 16.112 13.118 -26.687 1.00 86.44 205 GLY A O 1
ATOM 1656 N N . PHE A 1 206 ? 15.674 12.318 -24.644 1.00 90.12 206 PHE A N 1
ATOM 1657 C CA . PHE A 1 206 ? 15.645 10.920 -25.048 1.00 90.12 206 PHE A CA 1
ATOM 1658 C C . PHE A 1 206 ? 14.324 10.541 -25.736 1.00 90.12 206 PHE A C 1
ATOM 1660 O O . PHE A 1 206 ? 13.257 11.060 -25.405 1.00 90.12 206 PHE A O 1
ATOM 1667 N N . GLU A 1 207 ? 14.379 9.600 -26.678 1.00 90.75 207 GLU A N 1
ATOM 1668 C CA . GLU A 1 207 ? 13.197 9.051 -27.347 1.00 90.75 207 GLU A CA 1
ATOM 1669 C C . GLU A 1 207 ? 12.784 7.704 -26.744 1.00 90.75 207 GLU A C 1
ATOM 1671 O O . GLU A 1 207 ? 13.615 6.880 -26.361 1.00 90.75 207 GLU A O 1
ATOM 1676 N N . THR A 1 208 ? 11.477 7.449 -26.694 1.00 93.88 208 THR A N 1
ATOM 1677 C CA . THR A 1 208 ? 10.930 6.169 -26.227 1.00 93.88 208 THR A CA 1
ATOM 1678 C C . THR A 1 208 ? 11.031 5.090 -27.303 1.00 93.88 208 THR A C 1
ATOM 1680 O O . THR A 1 208 ? 10.877 5.377 -28.489 1.00 93.88 208 THR A O 1
ATOM 1683 N N . PHE A 1 209 ? 11.163 3.827 -26.902 1.00 94.12 209 PHE A N 1
ATOM 1684 C CA . PHE A 1 209 ? 11.086 2.679 -27.812 1.00 94.12 209 PHE A CA 1
ATOM 1685 C C . PHE A 1 209 ? 9.710 1.998 -27.795 1.00 94.12 209 PHE A C 1
ATOM 1687 O O . PHE A 1 209 ? 8.850 2.267 -26.954 1.00 94.12 209 PHE A O 1
ATOM 1694 N N . ASN A 1 210 ? 9.496 1.075 -28.739 1.00 94.25 210 ASN A N 1
ATOM 1695 C CA . ASN A 1 210 ? 8.244 0.332 -28.850 1.00 94.25 210 ASN A CA 1
ATOM 1696 C C . ASN A 1 210 ? 8.061 -0.629 -27.661 1.00 94.25 210 ASN A C 1
ATOM 1698 O O . ASN A 1 210 ? 8.687 -1.690 -27.591 1.00 94.25 210 ASN A O 1
ATOM 1702 N N . THR A 1 211 ? 7.151 -0.275 -26.753 1.00 94.44 211 THR A N 1
ATOM 1703 C CA . THR A 1 211 ? 6.839 -1.063 -25.553 1.00 94.44 211 THR A CA 1
ATOM 1704 C C . THR A 1 211 ? 6.286 -2.442 -25.884 1.00 94.44 211 THR A C 1
ATOM 1706 O O . THR A 1 211 ? 6.635 -3.405 -25.218 1.00 94.44 211 THR A O 1
ATOM 1709 N N . SER A 1 212 ? 5.484 -2.578 -26.944 1.00 92.56 212 SER A N 1
ATOM 1710 C CA . SER A 1 212 ? 4.888 -3.867 -27.325 1.00 92.56 212 SER A CA 1
ATOM 1711 C C . SER A 1 212 ? 5.951 -4.882 -27.744 1.00 92.56 212 SER A C 1
ATOM 1713 O O . SER A 1 212 ? 5.904 -6.034 -27.317 1.00 92.56 212 SER A O 1
ATOM 1715 N N . ARG A 1 213 ? 6.946 -4.452 -28.531 1.00 94.69 213 ARG A N 1
ATOM 1716 C CA . ARG A 1 213 ? 8.085 -5.291 -28.926 1.00 94.69 213 ARG A CA 1
ATOM 1717 C C . ARG A 1 213 ? 8.949 -5.667 -27.724 1.00 94.69 213 ARG A C 1
ATOM 1719 O O . ARG A 1 213 ? 9.387 -6.810 -27.629 1.00 94.69 213 ARG A O 1
ATOM 1726 N N . PHE A 1 214 ? 9.176 -4.729 -26.806 1.00 95.62 214 PHE A N 1
ATOM 1727 C CA . PHE A 1 214 ? 9.903 -5.006 -25.568 1.00 95.62 214 PHE A CA 1
ATOM 1728 C C . PHE A 1 214 ? 9.168 -6.050 -24.713 1.00 95.62 214 PHE A C 1
ATOM 1730 O O . PHE A 1 214 ? 9.751 -7.054 -24.312 1.00 95.62 214 PHE A O 1
ATOM 1737 N N . SER A 1 215 ? 7.864 -5.858 -24.514 1.00 94.31 215 SER A N 1
ATOM 1738 C CA . SER A 1 215 ? 6.987 -6.727 -23.733 1.00 94.31 215 SER A CA 1
ATOM 1739 C C . SER A 1 215 ? 6.899 -8.161 -24.248 1.00 94.31 215 SER A C 1
ATOM 1741 O O . SER A 1 215 ? 6.788 -9.086 -23.445 1.00 94.31 215 SER A O 1
ATOM 1743 N N . GLN A 1 216 ? 6.974 -8.368 -25.568 1.00 94.88 216 GLN A N 1
ATOM 1744 C CA . GLN A 1 216 ? 6.957 -9.707 -26.171 1.00 94.88 216 GLN A CA 1
ATOM 1745 C C . GLN A 1 216 ? 8.069 -10.617 -25.632 1.00 94.88 216 GLN A C 1
ATOM 1747 O O . GLN A 1 216 ? 7.856 -11.821 -25.514 1.00 94.88 216 GLN A O 1
ATOM 1752 N N . LYS A 1 217 ? 9.218 -10.050 -25.238 1.00 95.50 217 LYS A N 1
ATOM 1753 C CA . LYS A 1 217 ? 10.360 -10.804 -24.696 1.00 95.50 217 LYS A CA 1
ATOM 1754 C C . LYS A 1 217 ? 10.072 -11.457 -23.335 1.00 95.50 217 LYS A C 1
ATOM 1756 O O . LYS A 1 217 ? 10.812 -12.343 -22.932 1.00 95.50 217 LYS A O 1
ATOM 1761 N N . PHE A 1 218 ? 9.015 -11.032 -22.634 1.00 96.81 218 PHE A N 1
ATOM 1762 C CA . PHE A 1 218 ? 8.731 -11.426 -21.248 1.00 96.81 218 PHE A CA 1
ATOM 1763 C C . PHE A 1 218 ? 7.353 -12.077 -21.053 1.00 96.81 218 PHE A C 1
ATOM 1765 O O . PHE A 1 218 ? 6.945 -12.301 -19.915 1.00 96.81 218 PHE A O 1
ATOM 1772 N N . VAL A 1 219 ? 6.622 -12.385 -22.131 1.00 95.25 219 VAL A N 1
ATOM 1773 C CA . VAL A 1 219 ? 5.232 -12.894 -22.077 1.00 95.25 219 VAL A CA 1
ATOM 1774 C C . VAL A 1 219 ? 5.088 -14.128 -21.185 1.00 95.25 219 VAL A C 1
ATOM 1776 O O . VAL A 1 219 ? 4.122 -14.240 -20.426 1.00 95.25 219 VAL A O 1
ATOM 1779 N N . ASP A 1 220 ? 6.071 -15.024 -21.221 1.00 95.56 220 ASP A N 1
ATOM 1780 C CA . ASP A 1 220 ? 6.045 -16.241 -20.416 1.00 95.56 220 ASP A CA 1
ATOM 1781 C C . ASP A 1 220 ? 6.655 -16.074 -19.021 1.00 95.56 220 ASP A C 1
ATOM 1783 O O . ASP A 1 220 ? 6.402 -16.908 -18.155 1.00 95.56 220 ASP A O 1
ATOM 1787 N N . CYS A 1 221 ? 7.347 -14.964 -18.762 1.00 96.06 221 CYS A N 1
ATOM 1788 C CA . CYS A 1 221 ? 8.068 -14.718 -17.513 1.00 96.06 221 CYS A CA 1
ATOM 1789 C C . CYS A 1 221 ? 7.281 -13.853 -16.516 1.00 96.06 221 CYS A C 1
ATOM 1791 O O . CYS A 1 221 ? 7.473 -13.994 -15.313 1.00 96.06 221 CYS A O 1
ATOM 1793 N N . VAL A 1 222 ? 6.391 -12.966 -16.980 1.00 97.88 222 VAL A N 1
ATOM 1794 C CA . VAL A 1 222 ? 5.653 -12.023 -16.112 1.00 97.88 222 VAL A CA 1
ATOM 1795 C C . VAL A 1 222 ? 4.137 -12.197 -16.185 1.00 97.88 222 VAL A C 1
ATOM 1797 O O . VAL A 1 222 ? 3.587 -12.728 -17.148 1.00 97.88 222 VAL A O 1
ATOM 1800 N N . ALA A 1 223 ? 3.432 -11.712 -15.161 1.00 98.00 223 ALA A N 1
ATOM 1801 C CA . ALA A 1 223 ? 1.968 -11.718 -15.119 1.00 98.00 223 ALA A CA 1
ATOM 1802 C C . ALA A 1 223 ? 1.321 -10.484 -15.781 1.00 98.00 223 ALA A C 1
ATOM 1804 O O . ALA A 1 223 ? 0.121 -10.494 -16.046 1.00 98.00 223 ALA A O 1
ATOM 1805 N N . ASN A 1 224 ? 2.094 -9.432 -16.064 1.00 97.38 224 ASN A N 1
ATOM 1806 C CA . ASN A 1 224 ? 1.621 -8.165 -16.630 1.00 97.38 224 ASN A CA 1
ATOM 1807 C C . ASN A 1 224 ? 2.403 -7.746 -17.894 1.00 97.38 224 ASN A C 1
ATOM 1809 O O . ASN A 1 224 ? 2.933 -6.635 -17.941 1.00 97.38 224 ASN A O 1
ATOM 1813 N N . PRO A 1 225 ? 2.466 -8.577 -18.955 1.00 96.19 225 PRO A N 1
ATOM 1814 C CA . PRO A 1 225 ? 3.326 -8.304 -20.106 1.00 96.19 225 PRO A CA 1
ATOM 1815 C C . PRO A 1 225 ? 3.027 -6.966 -20.791 1.00 96.19 225 PRO A C 1
ATOM 1817 O O . PRO A 1 225 ? 3.941 -6.303 -21.263 1.00 96.19 225 PRO A O 1
ATOM 1820 N N . LYS A 1 226 ? 1.769 -6.516 -20.803 1.00 94.38 226 LYS A N 1
ATOM 1821 C CA . LYS A 1 226 ? 1.367 -5.245 -21.432 1.00 94.38 226 LYS A CA 1
ATOM 1822 C C . LYS A 1 226 ? 1.829 -3.996 -20.671 1.00 94.38 226 LYS A C 1
ATOM 1824 O O . LYS A 1 226 ? 1.899 -2.933 -21.272 1.00 94.38 226 LYS A O 1
ATOM 1829 N N . ASP A 1 227 ? 2.173 -4.136 -19.391 1.00 94.75 227 ASP A N 1
ATOM 1830 C CA . ASP A 1 227 ? 2.399 -3.022 -18.464 1.00 94.75 227 ASP A CA 1
ATOM 1831 C C . ASP A 1 227 ? 3.763 -3.096 -17.758 1.00 94.75 227 ASP A C 1
ATOM 1833 O O . ASP A 1 227 ? 3.922 -2.573 -16.653 1.00 94.75 227 ASP A O 1
ATOM 1837 N N . ILE A 1 228 ? 4.762 -3.721 -18.389 1.00 96.81 228 ILE A N 1
ATOM 1838 C CA . ILE A 1 228 ? 6.111 -3.850 -17.813 1.00 96.81 228 ILE A CA 1
ATOM 1839 C C . ILE A 1 228 ? 6.820 -2.497 -17.740 1.00 96.81 228 ILE A C 1
ATOM 1841 O O . ILE A 1 228 ? 7.465 -2.207 -16.741 1.00 96.81 228 ILE A O 1
ATOM 1845 N N . ILE A 1 229 ? 6.708 -1.657 -18.772 1.00 96.25 229 ILE A N 1
ATOM 1846 C CA . ILE A 1 229 ? 7.419 -0.374 -18.854 1.00 96.25 229 ILE A CA 1
ATOM 1847 C C . ILE A 1 229 ? 6.446 0.799 -18.807 1.00 96.25 229 ILE A C 1
ATOM 1849 O O . ILE A 1 229 ? 5.399 0.787 -19.453 1.00 96.25 229 ILE A O 1
ATOM 1853 N N . HIS A 1 230 ? 6.837 1.842 -18.078 1.00 95.62 230 HIS A N 1
ATOM 1854 C CA . HIS A 1 230 ? 6.180 3.140 -18.064 1.00 95.62 230 HIS A CA 1
ATOM 1855 C C . HIS A 1 230 ? 7.172 4.241 -18.392 1.00 95.62 230 HIS A C 1
ATOM 1857 O O . HIS A 1 230 ? 8.064 4.508 -17.594 1.00 95.62 230 HIS A O 1
ATOM 1863 N N . PHE A 1 231 ? 6.989 4.922 -19.515 1.00 95.44 231 PHE A N 1
ATOM 1864 C CA . PHE A 1 231 ? 7.749 6.133 -19.789 1.00 95.44 231 PHE A CA 1
ATOM 1865 C C . PHE A 1 231 ? 7.101 7.324 -19.091 1.00 95.44 231 PHE A C 1
ATOM 1867 O O . PHE A 1 231 ? 5.903 7.569 -19.229 1.00 95.44 231 PHE A O 1
ATOM 1874 N N . LEU A 1 232 ? 7.906 8.054 -18.332 1.00 93.00 232 LEU A N 1
ATOM 1875 C CA . LEU A 1 232 ? 7.520 9.247 -17.601 1.00 93.00 232 LEU A CA 1
ATOM 1876 C C . LEU A 1 232 ? 8.398 10.403 -18.062 1.00 93.00 232 LEU A C 1
ATOM 1878 O O . LEU A 1 232 ? 9.584 10.230 -18.313 1.00 93.00 232 LEU A O 1
ATOM 1882 N N . ARG A 1 233 ? 7.823 11.598 -18.129 1.00 88.25 233 ARG A N 1
ATOM 1883 C CA . ARG A 1 233 ? 8.595 12.827 -18.283 1.00 88.25 233 ARG A CA 1
ATOM 1884 C C . ARG A 1 233 ? 8.340 13.674 -17.054 1.00 88.25 233 ARG A C 1
ATOM 1886 O O . ARG A 1 233 ? 7.178 13.969 -16.755 1.00 88.25 233 ARG A O 1
ATOM 1893 N N . LYS A 1 234 ? 9.394 14.068 -16.340 1.00 78.69 234 LYS A N 1
ATOM 1894 C CA . LYS A 1 234 ? 9.250 15.107 -15.320 1.00 78.69 234 LYS A CA 1
ATOM 1895 C C . LYS A 1 234 ? 8.796 16.373 -16.034 1.00 78.69 234 LYS A C 1
ATOM 1897 O O . LYS A 1 234 ? 9.409 16.810 -17.007 1.00 78.69 234 LYS A O 1
ATOM 1902 N N . ARG A 1 235 ? 7.676 16.941 -15.591 1.00 60.19 235 ARG A N 1
ATOM 1903 C CA . ARG A 1 235 ? 7.341 18.309 -15.983 1.00 60.19 235 ARG A CA 1
ATOM 1904 C C . ARG A 1 235 ? 8.419 19.203 -15.384 1.00 60.19 235 ARG A C 1
ATOM 1906 O O . ARG A 1 235 ? 8.705 19.083 -14.195 1.00 60.19 235 ARG A O 1
ATOM 1913 N N . GLU A 1 236 ? 9.006 20.071 -16.199 1.00 48.72 236 GLU A N 1
ATOM 1914 C CA . GLU A 1 236 ? 9.716 21.234 -15.676 1.00 48.72 236 GLU A CA 1
ATOM 1915 C C . GLU A 1 236 ? 8.730 21.961 -14.760 1.00 48.72 236 GLU A C 1
ATOM 1917 O O . GLU A 1 236 ? 7.630 22.323 -15.191 1.00 48.72 236 GLU A O 1
ATOM 1922 N N . TYR A 1 237 ? 9.068 22.075 -13.477 1.00 38.84 237 TYR A N 1
ATOM 1923 C CA . TYR A 1 237 ? 8.296 22.878 -12.542 1.00 38.84 237 TYR A CA 1
ATOM 1924 C C . TYR A 1 237 ? 8.289 24.312 -13.084 1.00 38.84 237 TYR A C 1
ATOM 1926 O O . TYR A 1 237 ? 9.281 25.025 -12.985 1.00 38.84 237 TYR A O 1
ATOM 1934 N N . LYS A 1 238 ? 7.166 24.746 -13.665 1.00 33.31 238 LYS A N 1
ATOM 1935 C CA . LYS A 1 238 ? 6.772 26.143 -13.493 1.00 33.31 238 LYS A CA 1
ATOM 1936 C C . LYS A 1 238 ? 6.482 26.276 -12.007 1.00 33.31 238 LYS A C 1
ATOM 1938 O O . LYS A 1 238 ? 5.726 25.459 -11.490 1.00 33.31 238 LYS A O 1
ATOM 1943 N N . ASP A 1 239 ? 7.139 27.222 -11.346 1.00 34.31 239 ASP A N 1
ATOM 1944 C CA . ASP A 1 239 ? 6.919 27.563 -9.942 1.00 34.31 239 ASP A CA 1
ATOM 1945 C C . ASP A 1 239 ? 5.415 27.695 -9.657 1.00 34.31 239 ASP A C 1
ATOM 1947 O O . ASP A 1 239 ? 4.808 28.739 -9.902 1.00 34.31 239 ASP A O 1
ATOM 1951 N N . ASP A 1 240 ? 4.797 26.622 -9.167 1.00 34.91 240 ASP A N 1
ATOM 1952 C CA . ASP A 1 240 ? 3.457 26.686 -8.611 1.00 34.91 240 ASP A CA 1
ATOM 1953 C C . ASP A 1 240 ? 3.595 27.380 -7.258 1.00 34.91 240 ASP A C 1
ATOM 1955 O O . ASP A 1 240 ? 4.218 26.883 -6.315 1.00 34.91 240 ASP A O 1
ATOM 1959 N N . ILE A 1 241 ? 3.056 28.595 -7.227 1.00 36.22 241 ILE A N 1
ATOM 1960 C CA . ILE A 1 241 ? 2.920 29.477 -6.076 1.00 36.22 241 ILE A CA 1
ATOM 1961 C C . ILE A 1 241 ? 2.527 28.651 -4.845 1.00 36.22 241 ILE A C 1
ATOM 1963 O O . ILE A 1 241 ? 1.496 27.978 -4.821 1.00 36.22 241 ILE A O 1
ATOM 1967 N N . LYS A 1 242 ? 3.373 28.717 -3.812 1.00 36.59 242 LYS A N 1
ATOM 1968 C CA . LYS A 1 242 ? 3.082 28.226 -2.464 1.00 36.59 242 LYS A CA 1
ATOM 1969 C C . LYS A 1 242 ? 1.897 28.996 -1.877 1.00 36.59 242 LYS A C 1
ATOM 1971 O O . LYS A 1 242 ? 2.095 29.924 -1.102 1.00 36.59 242 LYS A O 1
ATOM 1976 N N . ASP A 1 243 ? 0.683 28.552 -2.164 1.00 34.06 243 ASP A N 1
ATOM 1977 C CA . ASP A 1 243 ? -0.445 28.728 -1.250 1.00 34.06 243 ASP A CA 1
ATOM 1978 C C . ASP A 1 243 ? -0.495 27.512 -0.314 1.00 34.06 243 ASP A C 1
ATOM 1980 O O . ASP A 1 243 ? -1.405 26.679 -0.337 1.00 34.06 243 ASP A O 1
ATOM 1984 N N . GLU A 1 244 ? 0.531 27.386 0.536 1.00 35.97 244 GLU A N 1
ATOM 1985 C CA . GLU A 1 244 ? 0.403 26.608 1.767 1.00 35.97 244 GLU A CA 1
ATOM 1986 C C . GLU A 1 244 ? -0.559 27.365 2.685 1.00 35.97 244 GLU A C 1
ATOM 1988 O O . GLU A 1 244 ? -0.162 28.163 3.532 1.00 35.97 244 GLU A O 1
ATOM 1993 N N . VAL A 1 245 ? -1.860 27.116 2.532 1.00 37.16 245 VAL A N 1
ATOM 1994 C CA . VAL A 1 245 ? -2.800 27.394 3.616 1.00 37.16 245 VAL A CA 1
ATOM 1995 C C . VAL A 1 245 ? -2.475 26.395 4.723 1.00 37.16 245 VAL A C 1
ATOM 1997 O O . VAL A 1 245 ? -2.948 25.256 4.725 1.00 37.16 245 VAL A O 1
ATOM 2000 N N . THR A 1 246 ? -1.618 26.808 5.652 1.00 35.00 246 THR A N 1
ATOM 2001 C CA . THR A 1 246 ? -1.357 26.109 6.909 1.00 35.00 246 THR A CA 1
ATOM 2002 C C . THR A 1 246 ? -2.635 26.184 7.742 1.00 35.00 246 THR A C 1
ATOM 2004 O O . THR A 1 246 ? -2.835 27.098 8.539 1.00 35.00 246 THR A O 1
ATOM 2007 N N . ILE A 1 247 ? -3.569 25.264 7.494 1.00 49.53 247 ILE A N 1
ATOM 2008 C CA . ILE A 1 247 ? -4.769 25.131 8.318 1.00 49.53 247 ILE A CA 1
ATOM 2009 C C . ILE A 1 247 ? -4.299 24.657 9.694 1.00 49.53 247 ILE A C 1
ATOM 2011 O O . ILE A 1 247 ? -3.880 23.513 9.863 1.00 49.53 247 ILE A O 1
ATOM 2015 N N . ASP A 1 248 ? -4.337 25.561 10.670 1.00 47.66 248 ASP A N 1
ATOM 2016 C CA . ASP A 1 248 ? -4.089 25.254 12.074 1.00 47.66 248 ASP A CA 1
ATOM 2017 C C . ASP A 1 248 ? -5.249 24.410 12.620 1.00 47.66 248 ASP A C 1
ATOM 2019 O O . ASP A 1 248 ? -6.266 24.918 13.105 1.00 47.66 248 ASP A O 1
ATOM 2023 N N . TYR A 1 249 ? -5.094 23.090 12.514 1.00 56.66 249 TYR A N 1
ATOM 2024 C CA . TYR A 1 249 ? -6.035 22.109 13.048 1.00 56.66 249 TYR A CA 1
ATOM 2025 C C . TYR A 1 249 ? -6.203 22.212 14.573 1.00 56.66 249 TYR A C 1
ATOM 2027 O O . TYR A 1 249 ? -7.199 21.713 15.094 1.00 56.66 249 TYR A O 1
ATOM 2035 N N . GLY A 1 250 ? -5.312 22.919 15.284 1.00 51.78 250 GLY A N 1
ATOM 2036 C CA . GLY A 1 250 ? -5.434 23.199 16.714 1.00 51.78 250 GLY A CA 1
ATOM 2037 C C . GLY A 1 250 ? -6.700 23.982 17.075 1.00 51.78 250 GLY A C 1
ATOM 2038 O O . GLY A 1 250 ? -7.273 23.771 18.142 1.00 51.78 250 GLY A O 1
ATOM 2039 N N . LYS A 1 251 ? -7.213 24.817 16.159 1.00 51.06 251 LYS A N 1
ATOM 2040 C CA . LYS A 1 251 ? -8.457 25.588 16.360 1.00 51.06 251 LYS A CA 1
ATOM 2041 C C . LYS A 1 251 ? -9.739 24.779 16.130 1.00 51.06 251 LYS A C 1
ATOM 2043 O O . LYS A 1 251 ? -10.821 25.240 1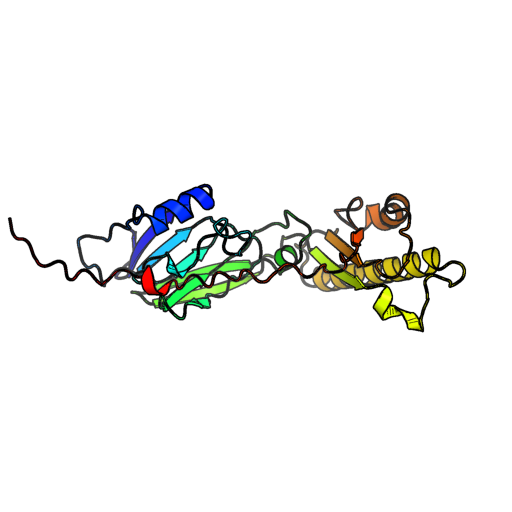6.490 1.00 51.06 251 LYS A O 1
ATOM 2048 N N . LEU A 1 252 ? -9.632 23.589 15.534 1.00 50.84 252 LEU A N 1
ATOM 2049 C CA . LEU A 1 252 ? -10.752 22.663 15.313 1.00 50.84 252 LEU A CA 1
ATOM 2050 C C . LEU A 1 252 ? -10.913 21.653 16.463 1.00 50.84 252 LEU A C 1
ATOM 2052 O O . LEU A 1 252 ? -11.924 20.948 16.517 1.00 50.84 252 LEU A O 1
ATOM 2056 N N . ILE A 1 253 ? -9.959 21.616 17.401 1.00 44.78 253 ILE A N 1
ATOM 2057 C CA . ILE A 1 253 ? -9.991 20.754 18.584 1.00 44.78 253 ILE A CA 1
ATOM 2058 C C . ILE A 1 253 ? -11.144 21.185 19.500 1.00 44.78 253 ILE A C 1
ATOM 2060 O O . ILE A 1 253 ? -11.359 22.366 19.784 1.00 44.78 253 ILE A O 1
ATOM 2064 N N . LYS A 1 254 ? -11.931 20.200 19.940 1.00 51.50 254 LYS A N 1
ATOM 2065 C CA . LYS A 1 254 ? -13.035 20.391 20.884 1.00 51.50 254 LYS A CA 1
ATOM 2066 C C . LYS A 1 254 ? -12.472 20.936 22.208 1.00 51.50 254 LYS A C 1
ATOM 2068 O O . LYS A 1 254 ? -11.564 20.313 22.752 1.00 51.50 254 LYS A O 1
ATOM 2073 N N . PRO A 1 255 ? -13.024 22.011 22.803 1.00 35.28 255 PRO A N 1
ATOM 2074 C CA . PRO A 1 255 ? -12.896 22.166 24.242 1.00 35.28 255 PRO A CA 1
ATOM 2075 C C . PRO A 1 255 ? -13.596 20.961 24.871 1.00 35.28 255 PRO A C 1
ATOM 2077 O O . PRO A 1 255 ? -14.748 20.667 24.539 1.00 35.28 255 PRO A O 1
ATOM 2080 N N . THR A 1 256 ? -12.879 20.231 25.721 1.00 34.34 256 THR A N 1
ATOM 2081 C CA . THR A 1 256 ? -13.407 19.135 26.530 1.00 34.34 256 THR A CA 1
ATOM 2082 C C . THR A 1 256 ? -14.650 19.639 27.251 1.00 34.34 256 THR A C 1
ATOM 2084 O O . THR A 1 256 ? -14.570 20.418 28.200 1.00 34.34 256 THR A O 1
ATOM 2087 N N . ALA A 1 257 ? -15.827 19.240 26.769 1.00 36.50 257 ALA A N 1
ATOM 2088 C CA . ALA A 1 257 ? -17.067 19.516 27.461 1.00 36.50 257 ALA A CA 1
ATOM 2089 C C . ALA A 1 257 ? -17.075 18.652 28.724 1.00 36.50 257 ALA A C 1
ATOM 2091 O O . ALA A 1 257 ? -17.452 17.482 28.695 1.00 36.50 257 ALA A O 1
ATOM 2092 N N . VAL A 1 258 ? -16.649 19.242 29.840 1.00 42.28 258 VAL A N 1
ATOM 2093 C CA . VAL A 1 258 ? -17.037 18.796 31.178 1.00 42.28 258 VAL A CA 1
ATOM 2094 C C . VAL A 1 258 ? -18.544 19.052 31.285 1.00 42.28 258 VAL A C 1
ATOM 2096 O O . VAL A 1 258 ? -18.998 20.097 31.741 1.00 42.28 258 VAL A O 1
ATOM 2099 N N . GLY A 1 259 ? -19.329 18.131 30.729 1.00 33.72 259 GLY A N 1
ATOM 2100 C CA . GLY A 1 259 ? -20.784 18.145 30.772 1.00 33.72 259 GLY A CA 1
ATOM 2101 C C . GLY A 1 259 ? -21.245 17.415 32.020 1.00 33.72 259 GLY A C 1
ATOM 2102 O O . GLY A 1 259 ? -21.189 16.189 32.069 1.00 33.72 259 GLY A O 1
ATOM 2103 N N . GLY A 1 260 ? -21.632 18.194 33.028 1.00 32.84 260 GLY A N 1
ATOM 2104 C CA . GLY A 1 260 ? -22.026 17.732 34.348 1.00 32.84 260 GLY A CA 1
ATOM 2105 C C . GLY A 1 260 ? -23.209 16.767 34.360 1.00 32.84 260 GLY A C 1
ATOM 2106 O O . GLY A 1 260 ? -24.024 16.711 33.438 1.00 32.84 260 GLY A O 1
ATOM 2107 N N . LEU A 1 261 ? -23.292 16.037 35.475 1.00 36.56 261 LEU A N 1
ATOM 2108 C CA . LEU A 1 261 ? -24.478 15.307 35.895 1.00 36.56 261 LEU A CA 1
ATOM 2109 C C . LEU A 1 261 ? -25.717 16.186 35.719 1.00 36.56 261 LEU A C 1
ATOM 2111 O O . LEU A 1 261 ? -25.822 17.251 36.329 1.00 36.56 261 LEU A O 1
ATOM 2115 N N . ARG A 1 262 ? -26.680 15.703 34.938 1.00 31.11 262 ARG A N 1
ATOM 2116 C CA . ARG A 1 262 ? -28.058 16.160 35.040 1.00 31.11 262 ARG A CA 1
ATOM 2117 C C . ARG A 1 262 ? -28.905 14.967 35.443 1.00 31.11 262 ARG A C 1
ATOM 2119 O O . ARG A 1 262 ? -29.104 14.039 34.668 1.00 31.11 262 ARG A O 1
ATOM 2126 N N . VAL A 1 263 ? -29.273 14.994 36.717 1.00 35.53 263 VAL A N 1
ATOM 2127 C CA . VAL A 1 263 ? -30.344 14.199 37.301 1.00 35.53 263 VAL A CA 1
ATOM 2128 C C . VAL A 1 263 ? -31.647 14.822 36.814 1.00 35.53 263 VAL A C 1
ATOM 2130 O O . VAL A 1 263 ? -31.858 16.005 37.067 1.00 35.53 263 VAL A O 1
ATOM 2133 N N . GLU A 1 264 ? -32.436 14.048 36.074 1.00 33.50 264 GLU A N 1
ATOM 2134 C CA . GLU A 1 264 ? -33.905 13.943 36.127 1.00 33.50 264 GLU A CA 1
ATOM 2135 C C . GLU A 1 264 ? -34.356 12.790 35.220 1.00 33.50 264 GLU A C 1
ATOM 2137 O O . GLU A 1 264 ? -33.885 12.720 34.060 1.00 33.50 264 GLU A O 1
#

Organism: NCBI:txid704102

InterPro domains:
  IPR007281 Mre11, DNA-binding [PF04152] (127-243)
  IPR007281 Mre11, DNA-binding [SM01347] (127-263)
  IPR029052 Metallo-dependent phosphatase-like [G3DSA:3.60.21.10] (1-138)
  IPR029052 Metallo-dependent phosphatase-like [SSF56300] (4-205)
  IPR038487 Mre11, capping domain [G3DSA:3.30.110.110] (139-243)
  IPR041796 DNA double-strand break repair protein Mre11, N-terminal metallophosphatase domain [cd00840] (6-108)